Protein AF-A0A257QZP6-F1 (afdb_monomer_lite)

Structure (mmCIF, N/CA/C/O backbone):
data_AF-A0A257QZP6-F1
#
_entry.id   AF-A0A257QZP6-F1
#
loop_
_atom_site.group_PDB
_atom_site.id
_atom_site.type_symbol
_atom_site.label_atom_id
_atom_site.label_alt_id
_atom_site.label_comp_id
_atom_site.label_asym_id
_atom_site.label_entity_id
_atom_site.label_seq_id
_atom_site.pdbx_PDB_ins_code
_atom_site.Cartn_x
_atom_site.Cartn_y
_atom_site.Cartn_z
_atom_site.occupancy
_atom_site.B_iso_or_equiv
_atom_site.auth_seq_id
_atom_site.auth_comp_id
_atom_site.auth_asym_id
_atom_site.auth_atom_id
_atom_site.pdbx_PDB_model_num
ATOM 1 N N . MET A 1 1 ? 13.281 23.775 20.988 1.00 33.53 1 MET A N 1
ATOM 2 C CA . MET A 1 1 ? 11.827 23.524 21.068 1.00 33.53 1 MET A CA 1
ATOM 3 C C . MET A 1 1 ? 11.538 22.290 20.230 1.00 33.53 1 MET A C 1
ATOM 5 O O . MET A 1 1 ? 11.645 22.371 19.014 1.00 33.53 1 MET A O 1
ATOM 9 N N . LEU A 1 2 ? 11.296 21.137 20.858 1.00 36.69 2 LEU A N 1
ATOM 10 C CA . LEU A 1 2 ? 10.888 19.935 20.125 1.00 36.69 2 LEU A CA 1
ATOM 11 C C . LEU A 1 2 ? 9.472 20.167 19.584 1.00 36.69 2 LEU A C 1
ATOM 13 O O . LEU A 1 2 ? 8.585 20.544 20.349 1.00 36.69 2 LEU A O 1
ATOM 17 N N . LYS A 1 3 ? 9.251 19.950 18.282 1.00 41.81 3 LYS A N 1
ATOM 18 C CA . LYS A 1 3 ? 7.888 19.733 17.788 1.00 41.81 3 LYS A CA 1
ATOM 19 C C . LYS A 1 3 ? 7.400 18.433 18.421 1.00 41.81 3 LYS A C 1
ATOM 21 O O . LYS A 1 3 ? 8.012 17.395 18.183 1.00 41.81 3 LYS A O 1
ATOM 26 N N . HIS A 1 4 ? 6.295 18.474 19.164 1.00 55.06 4 HIS A N 1
ATOM 27 C CA . HIS A 1 4 ? 5.488 17.268 19.317 1.00 55.06 4 HIS A CA 1
ATOM 28 C C . HIS A 1 4 ? 5.101 16.811 17.909 1.00 55.06 4 HIS A C 1
ATOM 30 O O . HIS A 1 4 ? 4.552 17.598 17.131 1.00 55.06 4 HIS A O 1
ATOM 36 N N . ILE A 1 5 ? 5.445 15.572 17.561 1.00 56.94 5 ILE A N 1
ATOM 37 C CA . ILE A 1 5 ? 5.036 14.972 16.293 1.00 56.94 5 ILE A CA 1
ATOM 38 C C . ILE A 1 5 ? 3.579 14.551 16.478 1.00 56.94 5 ILE A C 1
ATOM 40 O O . ILE A 1 5 ? 3.281 13.452 16.931 1.00 56.94 5 ILE A O 1
ATOM 44 N N . ILE A 1 6 ? 2.689 15.502 16.197 1.00 79.19 6 ILE A N 1
ATOM 45 C CA . ILE A 1 6 ? 1.246 15.294 16.076 1.00 79.19 6 ILE A CA 1
ATOM 46 C C . ILE A 1 6 ? 1.030 14.178 15.049 1.00 79.19 6 ILE A C 1
ATOM 48 O O . ILE A 1 6 ? 1.645 14.204 13.979 1.00 79.19 6 ILE A O 1
ATOM 52 N N . MET A 1 7 ? 0.187 13.197 15.379 1.00 89.44 7 MET A N 1
ATOM 53 C CA . MET A 1 7 ? -0.109 12.083 14.479 1.00 89.44 7 MET A CA 1
ATOM 54 C C . MET A 1 7 ? -0.663 12.617 13.154 1.00 89.44 7 MET A C 1
ATOM 56 O O . MET A 1 7 ? -1.517 13.497 13.158 1.00 89.44 7 MET A O 1
ATOM 60 N N . ILE A 1 8 ? -0.212 12.082 12.020 1.00 91.56 8 ILE A N 1
ATOM 61 C CA . ILE A 1 8 ? -0.877 12.322 10.736 1.00 91.56 8 ILE A CA 1
ATOM 62 C C . ILE A 1 8 ? -1.784 11.123 10.473 1.00 91.56 8 ILE A C 1
ATOM 64 O O . ILE A 1 8 ? -1.297 9.995 10.443 1.00 91.56 8 ILE A O 1
ATOM 68 N N . SER A 1 9 ? -3.082 11.387 10.331 1.00 92.50 9 SER A N 1
ATOM 69 C CA . SER A 1 9 ? -4.089 10.399 9.949 1.00 92.50 9 SER A CA 1
ATOM 70 C C . SER A 1 9 ? -4.297 10.440 8.437 1.00 92.50 9 SER A C 1
ATOM 72 O O . SER A 1 9 ? -4.591 11.497 7.872 1.00 92.50 9 SER A O 1
ATOM 74 N N . TYR A 1 10 ? -4.095 9.295 7.795 1.00 89.75 10 TYR A N 1
ATOM 75 C CA . TYR A 1 10 ? -4.208 9.074 6.355 1.00 89.75 10 TYR A CA 1
ATOM 76 C C . TYR A 1 10 ? -5.507 8.353 5.988 1.00 89.75 10 TYR A C 1
ATOM 78 O O . TYR A 1 10 ? -5.926 8.433 4.836 1.00 89.75 10 TYR A O 1
ATOM 86 N N . ALA A 1 11 ? -6.120 7.665 6.952 1.00 87.81 11 ALA A N 1
ATOM 87 C CA . ALA A 1 11 ? -7.299 6.829 6.774 1.00 87.81 11 ALA A CA 1
ATOM 88 C C . ALA A 1 11 ? -8.611 7.657 6.701 1.00 87.81 11 ALA A C 1
ATOM 90 O O . ALA A 1 11 ? -8.717 8.701 7.359 1.00 87.81 11 ALA A O 1
ATOM 91 N N . PRO A 1 12 ? -9.611 7.249 5.893 1.00 81.88 12 PRO A N 1
ATOM 92 C CA . PRO A 1 12 ? -10.783 8.073 5.574 1.00 81.88 12 PRO A CA 1
ATOM 93 C C . PRO A 1 12 ? -11.744 8.313 6.753 1.00 81.88 12 PRO A C 1
ATOM 95 O O . PRO A 1 12 ? -12.300 9.410 6.853 1.00 81.88 12 PRO A O 1
ATOM 98 N N . ASN A 1 13 ? -11.901 7.334 7.646 1.00 87.06 13 ASN A N 1
ATOM 99 C CA . ASN A 1 13 ? -12.719 7.370 8.864 1.00 87.06 13 ASN A CA 1
ATOM 100 C C . ASN A 1 13 ? -11.870 7.536 10.148 1.00 87.06 13 ASN A C 1
ATOM 102 O O . ASN A 1 13 ? -12.396 7.437 11.260 1.00 87.06 13 ASN A O 1
ATOM 106 N N . PHE A 1 14 ? -10.568 7.825 10.007 1.00 91.38 14 PHE A N 1
ATOM 107 C CA . PHE A 1 14 ? -9.570 7.896 11.087 1.00 91.38 14 PHE A CA 1
ATOM 108 C C . PHE A 1 14 ? -9.307 6.548 11.781 1.00 91.38 14 PHE A C 1
ATOM 110 O O . PHE A 1 14 ? -8.984 6.481 12.969 1.00 91.38 14 PHE A O 1
ATOM 117 N N . GLU A 1 15 ? -9.415 5.461 11.024 1.00 89.69 15 GLU A N 1
ATOM 118 C CA . GLU A 1 15 ? -9.161 4.087 11.453 1.00 89.69 15 GLU A CA 1
ATOM 119 C C . GLU A 1 15 ? -7.743 3.911 12.023 1.00 89.69 15 GLU A C 1
ATOM 121 O O . GLU A 1 15 ? -7.542 3.203 13.010 1.00 89.69 15 GLU A O 1
ATOM 126 N N . ASP A 1 16 ? -6.759 4.621 11.465 1.00 90.94 16 ASP A N 1
ATOM 127 C CA . ASP A 1 16 ? -5.388 4.651 11.978 1.00 90.94 16 ASP A CA 1
ATOM 128 C C . ASP A 1 16 ? -5.278 5.300 13.371 1.00 90.94 16 ASP A C 1
ATOM 130 O O . ASP A 1 16 ? -4.468 4.858 14.188 1.00 90.94 16 ASP A O 1
ATOM 134 N N . VAL A 1 17 ? -6.129 6.280 13.695 1.00 92.31 17 VAL A N 1
ATOM 135 C CA . VAL A 1 17 ? -6.246 6.873 15.041 1.00 92.31 17 VAL A CA 1
ATOM 136 C C . VAL A 1 17 ? -6.919 5.900 16.020 1.00 92.31 17 VAL A C 1
ATOM 138 O O . VAL A 1 17 ? -6.561 5.857 17.196 1.00 92.31 17 VAL A O 1
ATOM 141 N N . LEU A 1 18 ? -7.858 5.066 15.557 1.00 89.88 18 LEU A N 1
ATOM 142 C CA . LEU A 1 18 ? -8.424 3.988 16.380 1.00 89.88 18 LEU A CA 1
ATOM 143 C C . LEU A 1 18 ? -7.376 2.905 16.684 1.00 89.88 18 LEU A C 1
ATOM 145 O O . LEU A 1 18 ? -7.278 2.446 17.823 1.00 89.88 18 LEU A O 1
ATOM 149 N N . ILE A 1 19 ? -6.536 2.562 15.703 1.00 88.19 19 ILE A N 1
ATOM 150 C CA . ILE A 1 19 ? -5.400 1.648 15.878 1.00 88.19 19 ILE A CA 1
ATOM 151 C C . ILE A 1 19 ? -4.362 2.247 16.839 1.00 88.19 19 ILE A C 1
ATOM 153 O O . ILE A 1 19 ? -3.924 1.551 17.753 1.00 88.19 19 ILE A O 1
ATOM 157 N N . SER A 1 20 ? -3.989 3.524 16.708 1.00 89.62 20 SER A N 1
ATOM 158 C CA . SER A 1 20 ? -2.936 4.119 17.550 1.00 89.62 20 SER A CA 1
ATOM 159 C C . SER A 1 20 ? -3.274 4.143 19.047 1.00 89.62 20 SER A C 1
ATOM 161 O O . SER A 1 20 ? -2.376 4.021 19.879 1.00 89.62 20 SER A O 1
ATOM 163 N N . ARG A 1 21 ? -4.563 4.182 19.411 1.00 88.69 21 ARG A N 1
ATOM 164 C CA . ARG A 1 21 ? -5.033 4.017 20.802 1.00 88.69 21 ARG A CA 1
ATOM 165 C C . ARG A 1 21 ? -4.793 2.622 21.381 1.00 88.69 21 ARG A C 1
ATOM 167 O O . ARG A 1 21 ? -4.556 2.493 22.578 1.00 88.69 21 ARG A O 1
ATOM 174 N N . CYS A 1 22 ? -4.899 1.582 20.558 1.00 86.19 22 CYS A N 1
ATOM 175 C CA . CYS A 1 22 ? -4.820 0.186 20.996 1.00 86.19 22 CYS A CA 1
ATOM 176 C C . CYS A 1 22 ? -3.387 -0.277 21.316 1.00 86.19 22 CYS A C 1
ATOM 178 O O . CYS A 1 22 ? -3.202 -1.346 21.899 1.00 86.19 22 CYS A O 1
ATOM 180 N N . PHE A 1 23 ? -2.366 0.475 20.889 1.00 84.44 23 PHE A N 1
ATOM 181 C CA . PHE A 1 23 ? -1.036 -0.079 20.654 1.00 84.44 23 PHE A CA 1
ATOM 182 C C . PHE A 1 23 ? 0.095 0.937 20.906 1.00 84.44 23 PHE A C 1
ATOM 184 O O . PHE A 1 23 ? 0.270 1.876 20.139 1.00 84.44 23 PHE A O 1
ATOM 191 N N . ALA A 1 24 ? 0.905 0.717 21.949 1.00 80.75 24 ALA A N 1
ATOM 192 C CA . ALA A 1 24 ? 1.983 1.638 22.348 1.00 80.75 24 ALA A CA 1
ATOM 193 C C . ALA A 1 24 ? 3.272 1.518 21.498 1.00 80.75 24 ALA A C 1
ATOM 195 O O . ALA A 1 24 ? 3.940 2.504 21.203 1.00 80.75 24 ALA A O 1
ATOM 196 N N . ASP A 1 25 ? 3.609 0.284 21.142 1.00 80.12 25 ASP A N 1
ATOM 197 C CA . ASP A 1 25 ? 4.854 -0.208 20.529 1.00 80.12 25 ASP A CA 1
ATOM 198 C C . ASP A 1 25 ? 4.675 -0.460 19.002 1.00 80.12 25 ASP A C 1
ATOM 200 O O . ASP A 1 25 ? 3.591 -0.192 18.469 1.00 80.12 25 ASP A O 1
ATOM 204 N N . PRO A 1 26 ? 5.634 -1.073 18.279 1.00 81.25 26 PRO A N 1
ATOM 205 C CA . PRO A 1 26 ? 5.399 -1.678 16.957 1.00 81.25 26 PRO A CA 1
ATOM 206 C C . PRO A 1 26 ? 4.647 -3.028 17.007 1.00 81.25 26 PRO A C 1
ATOM 208 O O . PRO A 1 26 ? 4.615 -3.699 18.037 1.00 81.25 26 PRO A O 1
ATOM 211 N N . GLY A 1 27 ? 4.044 -3.450 15.889 1.00 79.19 27 GLY A N 1
ATOM 212 C CA . GLY A 1 27 ? 3.269 -4.701 15.779 1.00 79.19 27 GLY A CA 1
ATOM 213 C C . GLY A 1 27 ? 3.235 -5.281 14.358 1.00 79.19 27 GLY A C 1
ATOM 214 O O . GLY A 1 27 ? 4.090 -4.947 13.537 1.00 79.19 27 GLY A O 1
ATOM 215 N N . TYR A 1 28 ? 2.244 -6.133 14.062 1.00 77.62 28 TYR A N 1
ATOM 216 C CA . TYR A 1 28 ? 2.037 -6.713 12.726 1.00 77.62 28 TYR A CA 1
ATOM 217 C C . TYR A 1 28 ? 0.608 -6.473 12.209 1.00 77.62 28 TYR A C 1
ATOM 219 O O . TYR A 1 28 ? -0.318 -6.322 13.004 1.00 77.62 28 TYR A O 1
ATOM 227 N N . TYR A 1 29 ? 0.397 -6.451 10.894 1.00 79.94 29 TYR A N 1
ATOM 228 C CA . TYR A 1 29 ? -0.946 -6.375 10.297 1.00 79.94 29 TYR A CA 1
ATOM 229 C C . TYR A 1 29 ? -1.086 -7.245 9.041 1.00 79.94 29 TYR A C 1
ATOM 231 O O . TYR A 1 29 ? -0.099 -7.630 8.418 1.00 79.94 29 TYR A O 1
ATOM 239 N N . ALA A 1 30 ? -2.323 -7.540 8.644 1.00 76.62 30 ALA A N 1
ATOM 240 C CA . ALA A 1 30 ? -2.629 -7.986 7.289 1.00 76.62 30 ALA A CA 1
ATOM 241 C C . ALA A 1 30 ? -3.792 -7.158 6.731 1.00 76.62 30 ALA A 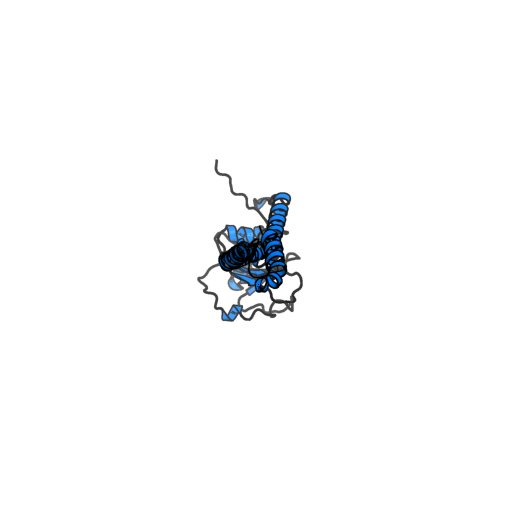C 1
ATOM 243 O O . ALA A 1 30 ? -4.893 -7.215 7.274 1.00 76.62 30 ALA A O 1
ATOM 244 N N . GLU A 1 31 ? -3.532 -6.376 5.683 1.00 78.50 31 GLU A N 1
ATOM 245 C CA . GLU A 1 31 ? -4.520 -5.535 4.997 1.00 78.50 31 GLU A CA 1
ATOM 246 C C . GLU A 1 31 ? -4.908 -6.202 3.672 1.00 78.50 31 GLU A C 1
ATOM 248 O O . GLU A 1 31 ? -4.046 -6.595 2.886 1.00 78.50 31 GLU A O 1
ATOM 253 N N . ILE A 1 32 ? -6.205 -6.365 3.428 1.00 75.50 32 ILE A N 1
ATOM 254 C CA . ILE A 1 32 ? -6.767 -6.983 2.224 1.00 75.50 32 ILE A CA 1
ATOM 255 C C . ILE A 1 32 ? -7.687 -5.959 1.567 1.00 75.50 32 ILE A C 1
ATOM 257 O O . ILE A 1 32 ? -8.536 -5.384 2.240 1.00 75.50 32 ILE A O 1
ATOM 261 N N . GLY A 1 33 ? -7.527 -5.735 0.262 1.00 70.50 33 GLY A N 1
ATOM 262 C CA . GLY A 1 33 ? -8.331 -4.779 -0.510 1.00 70.50 33 GLY A CA 1
ATOM 263 C C . GLY A 1 33 ? -7.729 -3.373 -0.572 1.00 70.50 33 GLY A C 1
ATOM 264 O O . GLY A 1 33 ? -8.375 -2.450 -1.063 1.00 70.50 33 GLY A O 1
ATOM 265 N N . ALA A 1 34 ? -6.493 -3.197 -0.099 1.00 71.38 34 ALA A N 1
ATOM 266 C CA . ALA A 1 34 ? -5.849 -1.893 -0.017 1.00 71.38 34 ALA A CA 1
ATOM 267 C C . ALA A 1 34 ? -5.528 -1.319 -1.408 1.00 71.38 34 ALA A C 1
ATOM 269 O O . ALA A 1 34 ? -4.810 -1.929 -2.204 1.00 71.38 34 ALA A O 1
ATOM 270 N N . VAL A 1 35 ? -6.048 -0.124 -1.702 1.00 69.81 35 VAL A N 1
ATOM 271 C CA . VAL A 1 35 ? -5.952 0.483 -3.042 1.00 69.81 35 VAL A CA 1
ATOM 272 C C . VAL A 1 35 ? -4.664 1.293 -3.225 1.00 69.81 35 VAL A C 1
ATOM 274 O O . VAL A 1 35 ? -4.074 1.258 -4.301 1.00 69.81 35 VAL A O 1
ATOM 277 N N . ASN A 1 36 ? -4.186 1.996 -2.192 1.00 81.69 36 ASN A N 1
ATOM 278 C CA . ASN A 1 36 ? -3.010 2.867 -2.284 1.00 81.69 36 ASN A CA 1
ATOM 279 C C . ASN A 1 36 ? -2.132 2.785 -1.015 1.00 81.69 36 ASN A C 1
ATOM 281 O O . ASN A 1 36 ? -2.673 2.780 0.088 1.00 81.69 36 ASN A O 1
ATOM 285 N N . PRO A 1 37 ? -0.789 2.775 -1.131 1.00 87.50 37 PRO A N 1
ATOM 286 C CA . PRO A 1 37 ? 0.118 2.668 0.017 1.00 87.50 37 PRO A CA 1
ATOM 287 C C . PRO A 1 37 ? 0.280 3.954 0.851 1.00 87.50 37 PRO A C 1
ATOM 289 O O . PRO A 1 37 ? 1.073 3.948 1.801 1.00 87.50 37 PRO A O 1
ATOM 292 N N . ILE A 1 38 ? -0.395 5.061 0.518 1.00 86.00 38 ILE A N 1
ATOM 293 C CA . ILE A 1 38 ? -0.306 6.349 1.234 1.00 86.00 38 ILE A CA 1
ATOM 294 C C . ILE A 1 38 ? -1.677 7.018 1.407 1.00 86.00 38 ILE A C 1
ATOM 296 O O . ILE A 1 38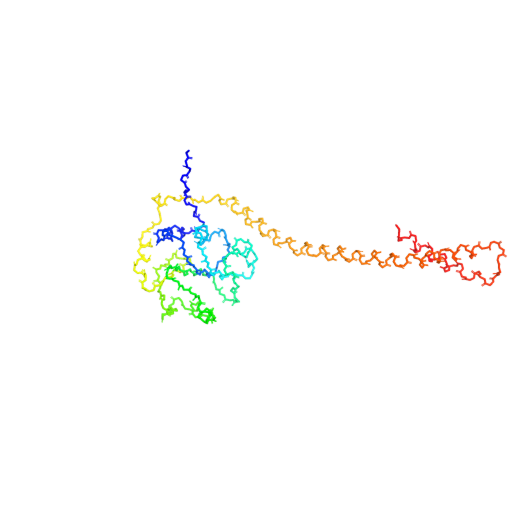 ? -2.017 7.417 2.516 1.00 86.00 38 ILE A O 1
ATOM 300 N N . THR A 1 39 ? -2.450 7.195 0.333 1.00 82.81 39 THR A N 1
ATOM 301 C CA . THR A 1 39 ? -3.756 7.877 0.384 1.00 82.81 39 THR A CA 1
ATOM 302 C C . THR A 1 39 ? -4.833 6.932 0.901 1.00 82.81 39 THR A C 1
ATOM 304 O O . THR A 1 39 ? -4.917 5.809 0.411 1.00 82.81 39 THR A O 1
ATOM 307 N N . ASP A 1 40 ? -5.670 7.386 1.837 1.00 82.69 40 ASP A N 1
ATOM 308 C CA . ASP A 1 40 ? -6.806 6.613 2.366 1.00 82.69 40 ASP A CA 1
ATOM 309 C C . ASP A 1 40 ? -6.384 5.229 2.926 1.00 82.69 40 ASP A C 1
ATOM 311 O O . ASP A 1 40 ? -7.133 4.258 2.879 1.00 82.69 40 ASP A O 1
ATOM 315 N N . SER A 1 41 ? -5.148 5.138 3.440 1.00 86.44 41 SER A N 1
ATOM 316 C CA . SER A 1 41 ? -4.486 3.897 3.868 1.00 86.44 41 SER A CA 1
ATOM 317 C C . SER A 1 41 ? -4.514 3.748 5.389 1.00 86.44 41 SER A C 1
ATOM 319 O O . SER A 1 41 ? -3.922 4.557 6.109 1.00 86.44 41 SER A O 1
ATOM 321 N N . VAL A 1 42 ? -5.149 2.679 5.879 1.00 88.12 42 VAL A N 1
ATOM 322 C CA . VAL A 1 42 ? -5.364 2.441 7.316 1.00 88.12 42 VAL A CA 1
ATOM 323 C C . VAL A 1 42 ? -4.065 2.080 8.048 1.00 88.12 42 VAL 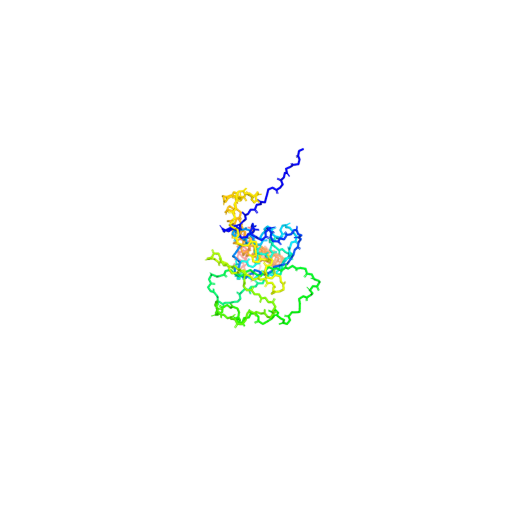A C 1
ATOM 325 O O . VAL A 1 42 ? -3.888 2.403 9.222 1.00 88.12 42 VAL A O 1
ATOM 328 N N . ASN A 1 43 ? -3.109 1.448 7.365 1.00 88.81 43 ASN A N 1
ATOM 329 C CA . ASN A 1 43 ? -1.843 1.028 7.973 1.00 88.81 43 ASN A CA 1
ATOM 330 C C . ASN A 1 43 ? -0.662 2.007 7.781 1.00 88.81 43 ASN A C 1
ATOM 332 O O . ASN A 1 43 ? 0.422 1.736 8.306 1.00 88.81 43 ASN A O 1
ATOM 336 N N . HIS A 1 44 ? -0.813 3.137 7.070 1.00 91.19 44 HIS A N 1
ATOM 337 C CA . HIS A 1 44 ? 0.335 4.006 6.743 1.00 91.19 44 HIS A CA 1
ATOM 338 C C . HIS A 1 44 ? 1.020 4.586 7.990 1.00 91.19 44 HIS A C 1
ATOM 340 O O . HIS A 1 44 ? 2.249 4.555 8.099 1.00 91.19 44 HIS A O 1
ATOM 346 N N . TRP A 1 45 ? 0.239 5.045 8.975 1.00 90.75 45 TRP A N 1
ATOM 347 C CA . TRP A 1 45 ? 0.778 5.472 10.270 1.00 90.75 45 TRP A CA 1
ATOM 348 C C . TRP A 1 45 ? 1.531 4.335 10.982 1.00 90.75 45 TRP A C 1
ATOM 350 O O . TRP A 1 45 ? 2.645 4.545 11.467 1.00 90.75 45 TRP A O 1
ATOM 360 N N . ALA A 1 46 ? 0.955 3.128 11.006 1.00 90.12 46 ALA A N 1
ATOM 361 C CA . ALA A 1 46 ? 1.518 1.968 11.696 1.00 90.12 46 ALA A CA 1
ATOM 362 C C . ALA A 1 46 ? 2.867 1.545 11.086 1.00 90.12 46 ALA A C 1
ATOM 364 O O . ALA A 1 46 ? 3.842 1.343 11.811 1.00 90.12 46 ALA A O 1
ATOM 365 N N . TYR A 1 47 ? 2.968 1.505 9.754 1.00 91.94 47 TYR A N 1
ATOM 366 C CA . TYR A 1 47 ? 4.225 1.262 9.037 1.00 91.94 47 TYR A CA 1
ATOM 367 C C . TYR A 1 47 ? 5.316 2.288 9.392 1.00 91.94 47 TYR A C 1
ATOM 369 O O . TYR A 1 47 ? 6.490 1.932 9.557 1.00 91.94 47 TYR A O 1
ATOM 377 N N . GLY A 1 48 ? 4.917 3.555 9.572 1.00 91.56 48 GLY A N 1
ATOM 378 C CA . GLY A 1 48 ? 5.769 4.626 10.092 1.00 91.56 48 GLY A CA 1
ATOM 379 C C . GLY A 1 48 ? 6.243 4.388 11.531 1.00 91.56 48 GLY A C 1
ATOM 380 O O . GLY A 1 48 ? 7.395 4.679 11.841 1.00 91.56 48 GLY A O 1
ATOM 381 N N . GLN A 1 49 ? 5.416 3.765 12.380 1.00 89.56 49 GLN A N 1
ATOM 382 C CA . GLN A 1 49 ? 5.795 3.270 13.716 1.00 89.56 49 GLN A CA 1
ATOM 383 C C . GLN A 1 49 ? 6.490 1.892 13.681 1.00 89.56 49 GLN A C 1
ATOM 385 O O . GLN A 1 49 ? 6.372 1.100 14.615 1.00 89.56 49 GLN A O 1
ATOM 390 N N . CYS A 1 50 ? 7.203 1.576 12.597 1.00 91.25 50 CYS A N 1
ATOM 391 C CA . CYS A 1 50 ? 7.944 0.325 12.399 1.00 91.25 50 CYS A CA 1
ATOM 392 C C . CYS A 1 50 ? 7.120 -0.980 12.443 1.00 91.25 50 CYS A C 1
ATOM 394 O O . CYS A 1 50 ? 7.720 -2.054 12.500 1.00 91.25 50 CYS A O 1
ATOM 396 N N . TRP A 1 51 ? 5.785 -0.932 12.359 1.00 89.38 51 TRP A N 1
ATOM 397 C CA . TRP A 1 51 ? 4.993 -2.140 12.101 1.00 89.38 51 TRP A CA 1
ATOM 398 C C . TRP A 1 51 ? 5.279 -2.671 10.697 1.00 89.38 51 TRP A C 1
ATOM 400 O O . TRP A 1 51 ? 5.576 -1.892 9.792 1.00 89.38 51 TRP A O 1
ATOM 410 N N . ARG A 1 52 ? 5.131 -3.978 10.489 1.00 85.19 52 ARG A N 1
ATOM 411 C CA . ARG A 1 52 ? 5.192 -4.601 9.157 1.00 85.19 52 ARG A CA 1
ATOM 412 C C . ARG A 1 52 ? 3.972 -5.479 8.932 1.00 85.19 52 ARG A C 1
ATOM 414 O O . ARG A 1 52 ? 3.302 -5.841 9.896 1.00 85.19 52 ARG A O 1
ATOM 421 N N . GLY A 1 53 ? 3.678 -5.837 7.691 1.00 79.00 53 GLY A N 1
ATOM 422 C CA . GLY A 1 53 ? 2.512 -6.670 7.419 1.00 79.00 53 GLY A CA 1
ATOM 423 C C . GLY A 1 53 ? 2.507 -7.401 6.090 1.00 79.00 53 GLY A C 1
ATOM 424 O O . GLY A 1 53 ? 3.457 -7.317 5.312 1.00 79.00 53 GLY A O 1
ATOM 425 N N . VAL A 1 54 ? 1.403 -8.106 5.846 1.00 78.75 54 VAL A N 1
ATOM 426 C CA . VAL A 1 54 ? 1.003 -8.556 4.506 1.00 78.75 54 VAL A CA 1
ATOM 427 C C . VAL A 1 54 ? 0.028 -7.533 3.937 1.00 78.75 54 VAL A C 1
ATOM 429 O O . VAL A 1 54 ? -0.966 -7.218 4.586 1.00 78.75 54 VAL A O 1
ATOM 432 N N . ASN A 1 55 ? 0.261 -7.067 2.714 1.00 81.31 55 ASN A N 1
ATOM 433 C CA . ASN A 1 55 ? -0.704 -6.247 1.983 1.00 81.31 55 ASN A CA 1
ATOM 434 C C . ASN A 1 55 ? -1.176 -7.044 0.769 1.00 81.31 55 ASN A C 1
ATOM 436 O O . ASN A 1 55 ? -0.378 -7.346 -0.120 1.00 81.31 55 ASN A O 1
ATOM 440 N N . MET A 1 56 ? -2.457 -7.406 0.729 1.00 76.56 56 MET A N 1
ATOM 441 C CA . MET A 1 56 ? -3.092 -8.005 -0.441 1.00 76.56 56 MET A CA 1
ATOM 442 C C . MET A 1 56 ? -3.819 -6.906 -1.222 1.00 76.56 56 MET A C 1
ATOM 444 O O . MET A 1 56 ? -4.790 -6.321 -0.738 1.00 76.56 56 MET A O 1
ATOM 448 N N . VAL A 1 57 ? -3.328 -6.621 -2.429 1.00 76.69 57 VAL A N 1
ATOM 449 C CA . VAL A 1 57 ? -3.674 -5.423 -3.214 1.00 76.69 57 VAL A CA 1
ATOM 450 C C . VAL A 1 57 ? -4.068 -5.789 -4.652 1.00 76.69 57 VAL A C 1
ATOM 452 O O . VAL A 1 57 ? -3.708 -6.874 -5.116 1.00 76.69 57 VAL A O 1
ATOM 455 N N . PRO A 1 58 ? -4.791 -4.931 -5.396 1.00 73.88 58 PRO A N 1
ATOM 456 C CA . PRO A 1 58 ? -5.037 -5.147 -6.824 1.00 73.88 58 PRO A CA 1
ATOM 457 C C . PRO A 1 58 ? -3.728 -5.253 -7.622 1.00 73.88 58 PRO A C 1
ATOM 459 O O . PRO A 1 58 ? -2.755 -4.566 -7.307 1.00 73.88 58 PRO A O 1
ATOM 462 N N . GLU A 1 59 ? -3.706 -6.051 -8.697 1.00 77.94 59 GLU A N 1
ATOM 463 C CA . GLU A 1 59 ? -2.524 -6.176 -9.573 1.00 77.94 59 GLU A CA 1
ATOM 464 C C . GLU A 1 59 ? -2.038 -4.807 -10.077 1.00 77.94 59 GLU A C 1
ATOM 466 O O . GLU A 1 59 ? -0.846 -4.520 -10.035 1.00 77.94 59 GLU A O 1
ATOM 471 N N . THR A 1 60 ? -2.966 -3.913 -10.425 1.00 77.50 60 THR A N 1
ATOM 472 C CA . THR A 1 60 ? -2.684 -2.545 -10.892 1.00 77.50 60 THR A CA 1
ATOM 473 C C . THR A 1 60 ? -2.025 -1.627 -9.857 1.00 77.50 60 THR A C 1
ATOM 475 O O . THR A 1 60 ? -1.698 -0.501 -10.202 1.00 77.50 60 THR A O 1
ATOM 478 N N . ALA A 1 61 ? -1.867 -2.055 -8.600 1.00 77.44 61 ALA A N 1
ATOM 479 C CA . ALA A 1 61 ? -1.236 -1.275 -7.532 1.00 77.44 61 ALA A CA 1
ATOM 480 C C . ALA A 1 61 ? 0.060 -1.919 -6.993 1.00 77.44 61 ALA A C 1
ATOM 482 O O . ALA A 1 61 ? 0.743 -1.331 -6.149 1.00 77.44 61 ALA A O 1
ATOM 483 N N . ILE A 1 62 ? 0.414 -3.133 -7.441 1.00 83.25 62 ILE A N 1
ATOM 484 C CA . ILE A 1 62 ? 1.473 -3.941 -6.814 1.00 83.25 62 ILE A CA 1
ATOM 485 C C . ILE A 1 62 ? 2.865 -3.293 -6.891 1.00 83.25 62 ILE A C 1
ATOM 487 O O . ILE A 1 62 ? 3.686 -3.492 -5.992 1.00 83.25 62 ILE A O 1
ATOM 491 N N . GLU A 1 63 ? 3.136 -2.507 -7.936 1.00 86.25 63 GLU A N 1
ATOM 492 C CA . GLU A 1 63 ? 4.423 -1.832 -8.133 1.00 86.25 63 GLU A CA 1
ATOM 493 C C . GLU A 1 63 ? 4.583 -0.647 -7.172 1.00 86.25 63 GLU A C 1
ATOM 495 O O . GLU A 1 63 ? 5.552 -0.624 -6.407 1.00 86.25 63 GLU A O 1
ATOM 500 N N . ALA A 1 64 ? 3.598 0.259 -7.099 1.00 83.50 64 ALA A N 1
ATOM 501 C CA . ALA A 1 64 ? 3.546 1.316 -6.087 1.00 83.50 64 ALA A CA 1
ATOM 502 C C . ALA A 1 64 ? 3.679 0.774 -4.651 1.00 83.50 64 ALA A C 1
ATOM 504 O O . ALA A 1 64 ? 4.469 1.304 -3.864 1.00 83.50 64 ALA A O 1
ATOM 505 N N . TRP A 1 65 ? 2.961 -0.302 -4.302 1.00 87.44 65 TRP A N 1
ATOM 506 C CA . TRP A 1 65 ? 3.065 -0.920 -2.974 1.00 87.44 65 TRP A CA 1
ATOM 507 C C . TRP A 1 65 ? 4.471 -1.460 -2.687 1.00 87.44 65 TRP A C 1
ATOM 509 O O . TRP A 1 65 ? 5.021 -1.171 -1.627 1.00 87.44 65 TRP A O 1
ATOM 519 N N . ARG A 1 66 ? 5.110 -2.156 -3.635 1.00 90.38 66 ARG A N 1
ATOM 520 C CA . ARG A 1 66 ? 6.495 -2.642 -3.471 1.00 90.38 66 ARG A CA 1
ATOM 521 C C . ARG A 1 66 ? 7.526 -1.515 -3.394 1.00 90.38 66 ARG A C 1
ATOM 523 O O . ARG A 1 66 ? 8.491 -1.639 -2.645 1.00 90.38 66 ARG A O 1
ATOM 530 N N . ALA A 1 67 ? 7.326 -0.422 -4.127 1.00 87.19 67 ALA A N 1
ATOM 531 C CA . ALA A 1 67 ? 8.221 0.734 -4.111 1.00 87.19 67 ALA A CA 1
ATOM 532 C C . ALA A 1 67 ? 8.121 1.553 -2.809 1.00 87.19 67 ALA A C 1
ATOM 534 O O . ALA A 1 67 ? 9.131 2.047 -2.310 1.00 87.19 67 ALA A O 1
ATOM 535 N N . ILE A 1 68 ? 6.912 1.696 -2.253 1.00 89.56 68 ILE A N 1
ATOM 536 C CA . ILE A 1 68 ? 6.627 2.565 -1.095 1.00 89.56 68 ILE A CA 1
ATOM 537 C C . ILE A 1 68 ? 6.664 1.790 0.233 1.00 89.56 68 ILE A C 1
ATOM 539 O O . ILE A 1 68 ? 7.069 2.342 1.259 1.00 89.56 68 ILE A O 1
ATOM 543 N N . ARG A 1 69 ? 6.297 0.502 0.225 1.00 90.62 69 ARG A N 1
ATOM 544 C CA . ARG A 1 69 ? 6.314 -0.405 1.385 1.00 90.62 69 ARG A CA 1
ATOM 545 C C . ARG A 1 69 ? 7.289 -1.588 1.201 1.00 90.62 69 ARG A C 1
ATOM 547 O O . ARG A 1 69 ? 6.883 -2.730 1.410 1.00 90.62 69 ARG A O 1
ATOM 554 N N . PRO A 1 70 ? 8.575 -1.382 0.843 1.00 93.44 70 PRO A N 1
ATOM 555 C CA . PRO A 1 70 ? 9.513 -2.475 0.538 1.00 93.44 70 PRO A CA 1
ATOM 556 C C . PRO A 1 70 ? 9.849 -3.393 1.729 1.00 93.44 70 PRO A C 1
ATOM 558 O O . PRO A 1 70 ? 10.526 -4.400 1.541 1.00 93.44 70 PRO A O 1
ATOM 561 N N . ALA A 1 71 ? 9.417 -3.047 2.947 1.00 90.19 71 ALA A N 1
ATOM 562 C CA . ALA A 1 71 ? 9.562 -3.882 4.139 1.00 90.19 71 ALA A CA 1
ATOM 563 C C . ALA A 1 71 ? 8.298 -4.706 4.485 1.00 90.19 71 ALA A C 1
ATOM 565 O O . ALA A 1 71 ? 8.343 -5.484 5.437 1.00 90.19 71 ALA A O 1
ATOM 566 N N . ASP A 1 72 ? 7.201 -4.542 3.736 1.00 87.69 72 ASP A N 1
ATOM 567 C CA . ASP A 1 72 ? 5.982 -5.353 3.846 1.00 87.69 72 ASP A CA 1
ATOM 568 C C . ASP A 1 72 ? 5.949 -6.470 2.783 1.00 87.69 72 ASP A C 1
ATOM 570 O O . ASP A 1 72 ? 6.540 -6.367 1.703 1.00 87.69 72 ASP A O 1
ATOM 574 N N . ASP A 1 73 ? 5.194 -7.532 3.063 1.00 82.19 73 ASP A N 1
ATOM 575 C CA . ASP A 1 73 ? 4.909 -8.623 2.131 1.00 82.19 73 ASP A CA 1
ATOM 576 C C . ASP A 1 73 ? 3.730 -8.237 1.218 1.00 82.19 73 ASP A C 1
ATOM 578 O O . ASP A 1 73 ? 2.557 -8.457 1.525 1.00 82.19 73 ASP A O 1
ATOM 582 N N . ASN A 1 74 ? 4.053 -7.581 0.101 1.00 86.00 74 ASN A N 1
ATOM 583 C CA . ASN A 1 74 ? 3.073 -7.046 -0.846 1.00 86.00 74 ASN A CA 1
ATOM 584 C C . ASN A 1 74 ? 2.713 -8.086 -1.928 1.00 86.00 74 ASN A C 1
ATOM 586 O O . ASN A 1 74 ? 3.550 -8.458 -2.768 1.00 86.00 74 ASN A O 1
ATOM 590 N N . ARG A 1 75 ? 1.447 -8.523 -1.927 1.00 80.19 75 ARG A N 1
ATOM 591 C CA . ARG A 1 75 ? 0.888 -9.625 -2.729 1.00 80.19 75 ARG A CA 1
ATOM 592 C C . ARG A 1 75 ? -0.338 -9.184 -3.532 1.00 80.19 75 ARG A C 1
ATOM 594 O O . ARG A 1 75 ? -1.047 -8.263 -3.147 1.00 80.19 75 ARG A O 1
ATOM 601 N N . ILE A 1 76 ? -0.613 -9.879 -4.633 1.00 78.00 76 ILE A N 1
ATOM 602 C CA . ILE A 1 76 ? -1.759 -9.596 -5.509 1.00 78.00 76 ILE A CA 1
ATOM 603 C C . ILE A 1 76 ? -3.002 -10.352 -5.014 1.00 78.00 76 ILE A C 1
ATOM 605 O O . ILE A 1 76 ? -2.947 -11.568 -4.815 1.00 78.00 76 ILE A O 1
ATOM 609 N N . ILE A 1 77 ? -4.134 -9.656 -4.872 1.00 68.75 77 ILE A N 1
ATOM 610 C CA . ILE A 1 77 ? -5.463 -10.280 -4.819 1.00 68.75 77 ILE A CA 1
ATOM 611 C C . ILE A 1 77 ? -5.792 -10.770 -6.225 1.00 68.75 77 ILE A C 1
ATOM 613 O O . ILE A 1 77 ? -5.999 -9.968 -7.133 1.00 68.75 77 ILE A O 1
ATOM 617 N N . GLY A 1 78 ? -5.835 -12.089 -6.406 1.00 54.22 78 GLY A N 1
ATOM 618 C CA . GLY A 1 78 ? -6.297 -12.678 -7.661 1.00 54.22 78 GLY A CA 1
ATOM 619 C C . GLY A 1 78 ? -7.788 -12.423 -7.895 1.00 54.22 78 GLY A C 1
ATOM 620 O O . GLY A 1 78 ? -8.558 -12.329 -6.940 1.00 54.22 78 GLY A O 1
ATOM 621 N N . ASP A 1 79 ? -8.175 -12.404 -9.170 1.00 39.28 79 ASP A N 1
ATOM 622 C CA . ASP A 1 79 ? -9.467 -11.968 -9.721 1.00 39.28 79 ASP A CA 1
ATOM 623 C C . ASP A 1 79 ? -10.732 -12.174 -8.865 1.00 39.28 79 ASP A C 1
ATOM 625 O O . ASP A 1 79 ? -10.947 -13.230 -8.261 1.00 39.28 79 ASP A O 1
ATOM 629 N N . ALA A 1 80 ? -11.621 -11.179 -8.966 1.00 37.72 80 ALA A N 1
ATOM 630 C CA . ALA A 1 80 ? -12.984 -11.119 -8.431 1.00 37.72 80 ALA A CA 1
ATOM 631 C C . ALA A 1 80 ? -13.125 -11.074 -6.894 1.00 37.72 80 ALA A C 1
ATOM 633 O O . ALA A 1 80 ? -13.482 -12.060 -6.252 1.00 37.72 80 ALA A O 1
ATOM 634 N N . LEU A 1 81 ? -13.004 -9.862 -6.337 1.00 43.47 81 LEU A N 1
ATOM 635 C CA . LEU A 1 81 ? -13.684 -9.448 -5.103 1.00 43.47 81 LEU A CA 1
ATOM 636 C C . LEU A 1 81 ? -14.282 -8.037 -5.270 1.00 43.47 81 LEU A C 1
ATOM 638 O O . LEU A 1 81 ? -13.693 -7.220 -5.981 1.00 43.47 81 LEU A O 1
ATOM 642 N N . PRO A 1 82 ? -15.442 -7.736 -4.652 1.00 33.69 82 PRO A N 1
ATOM 643 C CA . PRO A 1 82 ? -15.971 -6.377 -4.565 1.00 33.69 82 PRO A CA 1
ATOM 644 C C . PRO A 1 82 ? -15.182 -5.533 -3.547 1.00 33.69 82 PRO A C 1
ATOM 646 O O . PRO A 1 82 ? -14.416 -6.062 -2.745 1.00 33.69 82 PRO A O 1
ATOM 649 N N . ASN A 1 83 ? -15.404 -4.216 -3.573 1.00 31.36 83 ASN A N 1
ATOM 650 C CA . ASN A 1 83 ? -14.690 -3.219 -2.769 1.00 31.36 83 ASN A CA 1
ATOM 651 C C . ASN A 1 83 ? -14.952 -3.375 -1.254 1.00 31.36 83 ASN A C 1
ATOM 653 O O . ASN A 1 83 ? -15.831 -2.707 -0.712 1.00 31.36 83 ASN A O 1
ATOM 657 N N . LEU A 1 84 ? -14.184 -4.227 -0.575 1.00 36.22 84 LEU A N 1
ATOM 658 C CA . LEU A 1 84 ? -14.170 -4.341 0.882 1.00 36.22 84 LEU A CA 1
ATOM 659 C C . LEU A 1 84 ? -12.723 -4.331 1.379 1.00 36.22 84 LEU A C 1
ATOM 661 O O . LEU A 1 84 ? -11.898 -5.098 0.879 1.00 36.22 84 LEU A O 1
ATOM 665 N N . ALA A 1 85 ? -12.431 -3.479 2.360 1.00 37.69 85 ALA A N 1
ATOM 666 C CA . ALA A 1 85 ? -11.165 -3.518 3.077 1.00 37.69 85 ALA A CA 1
ATOM 667 C C . ALA A 1 85 ? -11.305 -4.443 4.296 1.00 37.69 85 ALA A C 1
ATOM 669 O O . ALA A 1 85 ? -12.255 -4.328 5.069 1.00 37.69 85 ALA A O 1
ATOM 670 N N . VAL A 1 86 ? -10.364 -5.366 4.487 1.00 44.88 86 VAL A N 1
ATOM 671 C CA . VAL A 1 86 ? -10.302 -6.201 5.696 1.00 44.88 86 VAL A CA 1
ATOM 672 C C . VAL A 1 86 ? -8.929 -6.038 6.321 1.00 44.88 86 VAL A C 1
ATOM 674 O O . VAL A 1 86 ? -7.922 -6.368 5.694 1.00 44.88 86 VAL A O 1
ATOM 677 N N . LEU A 1 87 ? -8.887 -5.535 7.557 1.00 43.78 87 LEU A N 1
ATOM 678 C CA . LEU A 1 87 ? -7.645 -5.354 8.300 1.00 43.78 87 LEU A CA 1
ATOM 679 C C . LEU A 1 87 ? -7.617 -6.261 9.532 1.00 43.78 87 LEU A C 1
ATOM 681 O O . LEU A 1 87 ? -8.347 -6.077 10.509 1.00 43.78 87 LEU A O 1
ATOM 685 N N . HIS A 1 88 ? -6.697 -7.218 9.504 1.00 50.09 88 HIS A N 1
ATOM 686 C CA . HIS A 1 88 ? -6.312 -7.995 10.673 1.00 50.09 88 HIS A CA 1
ATOM 687 C C . HIS A 1 88 ? -5.206 -7.243 11.415 1.00 50.09 88 HIS A C 1
ATOM 689 O O . HIS A 1 88 ? -4.129 -7.025 10.855 1.00 50.09 88 HIS A O 1
ATOM 695 N N . VAL A 1 89 ? -5.442 -6.868 12.674 1.00 43.00 89 VAL A N 1
ATOM 696 C CA . VAL A 1 89 ? -4.449 -6.156 13.495 1.00 43.00 89 VAL A CA 1
ATOM 697 C C . VAL A 1 89 ? -3.884 -7.096 14.561 1.00 43.00 89 VAL A C 1
ATOM 699 O O . VAL A 1 89 ? -4.627 -7.736 15.307 1.00 43.00 89 VAL A O 1
ATOM 702 N N . LEU A 1 90 ? -2.555 -7.214 14.611 1.00 35.62 90 LEU A N 1
ATOM 703 C CA . LEU A 1 90 ? -1.832 -8.265 15.330 1.00 35.62 90 LEU A CA 1
ATOM 704 C C . LEU A 1 90 ? -0.791 -7.685 16.300 1.00 35.62 90 LEU A C 1
ATOM 706 O O . LEU A 1 90 ? -0.010 -6.800 15.939 1.00 35.62 90 LEU A O 1
ATOM 710 N N . ARG A 1 91 ? -0.696 -8.241 17.520 1.00 32.53 91 ARG A N 1
ATOM 711 C CA . ARG A 1 91 ? 0.378 -7.868 18.455 1.00 32.53 91 ARG A CA 1
ATOM 712 C C . ARG A 1 91 ? 0.897 -8.974 19.378 1.00 32.53 91 ARG A C 1
ATOM 714 O O . ARG A 1 91 ? 0.150 -9.548 20.164 1.00 32.53 91 ARG A O 1
ATOM 721 N N . PHE A 1 92 ? 2.228 -9.087 19.350 1.00 27.45 92 PHE A N 1
ATOM 722 C CA . PHE A 1 92 ? 3.155 -9.727 20.290 1.00 27.45 92 PHE A CA 1
ATOM 723 C C . PHE A 1 92 ? 2.986 -11.216 20.627 1.00 27.45 92 PHE A C 1
ATOM 725 O O . PHE A 1 92 ? 1.974 -11.868 20.375 1.00 27.45 92 PHE A O 1
ATOM 732 N N . GLY A 1 93 ? 4.093 -11.756 21.146 1.00 26.34 93 GLY A N 1
ATOM 733 C CA . GLY A 1 93 ? 4.489 -13.149 20.968 1.00 26.34 93 GLY A CA 1
ATOM 734 C C . GLY A 1 93 ? 5.352 -13.295 19.710 1.00 26.34 93 GLY A C 1
ATOM 735 O O . GLY A 1 93 ? 5.032 -12.740 18.661 1.00 26.34 93 GLY A O 1
ATOM 736 N N . SER A 1 94 ? 6.465 -14.018 19.822 1.00 28.36 94 SER A N 1
ATOM 737 C CA . SER A 1 94 ? 7.307 -14.395 18.684 1.00 28.36 94 SER A CA 1
ATOM 738 C C . SER A 1 94 ? 6.563 -15.420 17.828 1.00 28.36 94 SER A C 1
ATOM 740 O O . SER A 1 94 ? 6.517 -16.599 18.181 1.00 28.36 94 SER A O 1
ATOM 742 N N . PHE A 1 95 ? 5.953 -14.965 16.737 1.00 36.84 95 PHE A N 1
ATOM 743 C CA . PHE A 1 95 ? 5.202 -15.810 15.816 1.00 36.84 95 PHE A CA 1
ATOM 744 C C . PHE A 1 95 ? 5.871 -15.784 14.443 1.00 36.84 95 PHE A C 1
ATOM 746 O O . PHE A 1 95 ? 5.734 -14.814 13.698 1.00 36.84 95 PHE A O 1
ATOM 753 N N . GLU A 1 96 ? 6.607 -16.846 14.115 1.00 36.44 96 GLU A N 1
ATOM 754 C CA . GLU A 1 96 ? 6.922 -17.130 12.717 1.00 36.44 96 GLU A CA 1
ATOM 755 C C . GLU A 1 96 ? 5.613 -17.541 12.022 1.00 36.44 96 GLU A C 1
ATOM 757 O O . GLU A 1 96 ? 4.920 -18.432 12.522 1.00 36.44 96 GLU A O 1
ATOM 762 N N . PRO A 1 97 ? 5.226 -16.898 10.907 1.00 42.97 97 PRO A N 1
ATOM 763 C CA . PRO A 1 97 ? 4.016 -17.271 10.195 1.00 42.97 97 PRO A CA 1
ATOM 764 C C . PRO A 1 97 ? 4.205 -18.640 9.533 1.00 42.97 97 PRO A C 1
ATOM 766 O O . PRO A 1 97 ? 4.913 -18.754 8.531 1.00 42.97 97 PRO A O 1
ATOM 769 N N . ASP A 1 98 ? 3.536 -19.674 10.054 1.00 38.16 98 ASP A N 1
ATOM 770 C CA . ASP A 1 98 ? 3.390 -20.950 9.347 1.00 38.16 98 ASP A CA 1
ATOM 771 C C . ASP A 1 98 ? 2.699 -20.686 8.005 1.00 38.16 98 ASP A C 1
ATOM 773 O O . ASP A 1 98 ? 1.489 -20.450 7.935 1.00 38.16 98 ASP A O 1
ATOM 777 N N . ALA A 1 99 ? 3.485 -20.720 6.928 1.00 36.47 99 ALA A N 1
ATOM 778 C CA . ALA A 1 99 ? 3.041 -20.390 5.583 1.00 36.47 99 ALA A CA 1
ATOM 779 C C . ALA A 1 99 ? 1.847 -21.241 5.111 1.00 36.47 99 ALA A C 1
ATOM 781 O O . ALA A 1 99 ? 1.086 -20.782 4.257 1.00 36.47 99 ALA A O 1
ATOM 782 N N . SER A 1 100 ? 1.631 -22.436 5.677 1.00 38.69 100 SER A N 1
ATOM 783 C CA . SER A 1 100 ? 0.476 -23.277 5.347 1.00 38.69 100 SER A CA 1
ATOM 784 C C . SER A 1 100 ? -0.858 -22.619 5.731 1.00 38.69 100 SER A C 1
ATOM 786 O O . SER A 1 100 ? -1.810 -22.671 4.950 1.00 38.69 100 SER A O 1
ATOM 788 N N . ALA A 1 101 ? -0.911 -21.896 6.856 1.00 39.41 101 ALA A N 1
ATOM 789 C CA . ALA A 1 101 ? -2.108 -21.186 7.313 1.00 39.41 101 ALA A CA 1
ATOM 790 C C . ALA A 1 101 ? -2.486 -20.000 6.403 1.00 39.41 101 ALA A C 1
ATOM 792 O O . ALA A 1 101 ? -3.664 -19.659 6.280 1.00 39.41 101 ALA A O 1
ATOM 793 N N . TYR A 1 102 ? -1.501 -19.395 5.731 1.00 43.53 102 TYR A N 1
ATOM 794 C CA . TYR A 1 102 ? -1.694 -18.270 4.807 1.00 43.53 102 TYR A CA 1
ATOM 795 C C . TYR A 1 102 ? -2.029 -18.723 3.377 1.00 43.53 102 TYR A C 1
ATOM 797 O O . TYR A 1 102 ? -2.658 -17.979 2.628 1.00 43.53 102 TYR A O 1
ATOM 805 N N . LEU A 1 103 ? -1.667 -19.952 2.990 1.00 38.78 103 LEU A N 1
ATOM 806 C CA . LEU A 1 103 ? -1.975 -20.509 1.664 1.00 38.78 103 LEU A CA 1
ATOM 807 C C . LEU A 1 103 ? -3.455 -20.902 1.481 1.00 38.78 103 LEU A C 1
ATOM 809 O O . LEU A 1 103 ? -3.897 -21.090 0.351 1.00 38.78 103 LEU A O 1
ATOM 813 N N . ALA A 1 104 ? -4.246 -20.964 2.557 1.00 43.06 104 ALA A N 1
ATOM 814 C CA . ALA A 1 104 ? -5.682 -21.266 2.511 1.00 43.06 104 ALA A CA 1
ATOM 815 C C . ALA A 1 104 ? -6.582 -20.099 2.023 1.00 43.06 104 ALA A C 1
ATOM 817 O O . ALA A 1 104 ? -7.800 -20.248 1.926 1.00 43.06 104 ALA A O 1
ATOM 818 N N . TRP A 1 105 ? -6.020 -18.919 1.734 1.00 50.50 105 TRP A N 1
ATOM 819 C CA . TRP A 1 105 ? -6.768 -17.652 1.658 1.00 50.50 105 TRP A CA 1
ATOM 820 C C . TRP A 1 105 ? -7.360 -17.291 0.281 1.00 50.50 105 TRP A C 1
ATOM 822 O O . TRP A 1 105 ? -7.337 -16.139 -0.144 1.00 50.50 105 TRP A O 1
ATOM 832 N N . ARG A 1 106 ? -7.995 -18.261 -0.387 1.00 37.94 106 ARG A N 1
ATOM 833 C CA . ARG A 1 106 ? -9.117 -18.018 -1.320 1.00 37.94 106 ARG A CA 1
ATOM 834 C C . ARG A 1 106 ? -10.134 -19.159 -1.134 1.00 37.94 106 ARG A C 1
ATOM 836 O O . ARG A 1 106 ? -9.721 -20.305 -1.292 1.00 37.94 106 ARG A O 1
ATOM 843 N N . PRO A 1 107 ? -11.430 -18.922 -0.832 1.00 39.56 107 PRO A N 1
ATOM 844 C CA . PRO A 1 107 ? -12.145 -17.650 -0.652 1.00 39.56 107 PRO A CA 1
ATOM 845 C C . PRO A 1 107 ? -12.720 -17.455 0.777 1.00 39.56 107 PRO A C 1
ATOM 847 O O . PRO A 1 107 ? -13.693 -16.725 0.960 1.00 39.56 107 PRO A O 1
ATOM 850 N N . ALA A 1 108 ? -12.165 -18.142 1.784 1.00 40.78 108 ALA A N 1
ATOM 851 C CA . ALA A 1 108 ? -12.854 -18.478 3.039 1.00 40.78 108 ALA A CA 1
ATOM 852 C C . ALA A 1 108 ? -13.421 -17.310 3.880 1.00 40.78 108 ALA A C 1
ATOM 854 O O . ALA A 1 108 ? -14.459 -17.498 4.505 1.00 40.78 108 ALA A O 1
ATOM 855 N N . LEU A 1 109 ? -12.797 -16.124 3.893 1.00 42.66 109 LEU A N 1
ATOM 856 C CA . LEU A 1 109 ? -13.311 -14.962 4.646 1.00 42.66 109 LEU A CA 1
ATOM 857 C C . LEU A 1 109 ? -14.223 -14.035 3.823 1.00 42.66 109 LEU A C 1
ATOM 859 O O . LEU A 1 109 ? -14.859 -13.154 4.387 1.00 42.66 109 LEU A O 1
ATOM 863 N N . LEU A 1 110 ? -14.255 -14.177 2.494 1.00 41.25 110 LEU A N 1
ATOM 864 C CA . LEU A 1 110 ? -14.659 -13.085 1.590 1.00 41.25 110 LEU A CA 1
ATOM 865 C C . LEU A 1 110 ? -15.887 -13.416 0.720 1.00 41.25 110 LEU A C 1
ATOM 867 O O . LEU A 1 110 ? -16.311 -12.593 -0.085 1.00 41.25 110 LEU A O 1
ATOM 871 N N . ILE A 1 111 ? -16.493 -14.596 0.906 1.00 37.97 111 ILE A N 1
ATOM 872 C CA . ILE A 1 111 ? -17.778 -14.982 0.281 1.00 37.97 111 ILE A CA 1
ATOM 873 C C . ILE A 1 111 ? -18.971 -14.880 1.253 1.00 37.97 111 ILE A C 1
ATOM 875 O O . ILE A 1 111 ? -20.120 -14.903 0.814 1.00 37.97 111 ILE A O 1
ATOM 879 N N . GLN A 1 112 ? -18.744 -14.712 2.561 1.00 37.50 112 GLN A N 1
ATOM 880 C CA . GLN A 1 112 ? -19.820 -14.461 3.526 1.00 37.50 112 GLN A CA 1
ATOM 881 C C . GLN A 1 112 ? -19.368 -13.479 4.624 1.00 37.50 112 GLN A C 1
ATOM 883 O O . GLN A 1 1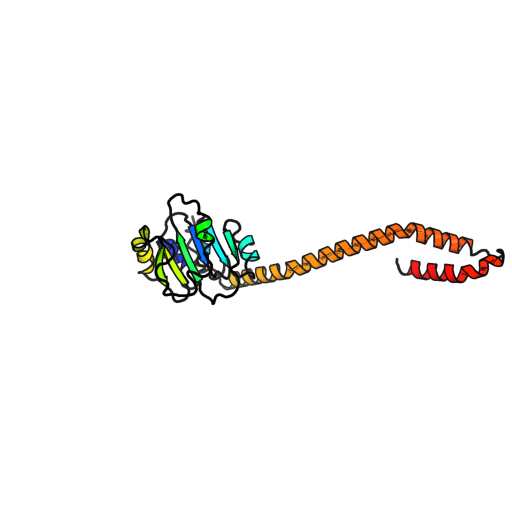12 ? -18.564 -13.877 5.466 1.00 37.50 112 GLN A O 1
ATOM 888 N N . PRO A 1 113 ? -19.971 -12.277 4.750 1.00 40.78 113 PRO A N 1
ATOM 889 C CA . PRO A 1 113 ? -19.794 -11.412 5.930 1.00 40.78 113 PRO A CA 1
ATOM 890 C C . PRO A 1 113 ? -20.413 -12.005 7.218 1.00 40.78 113 PRO A C 1
ATOM 892 O O . PRO A 1 113 ? -20.476 -11.355 8.259 1.00 40.78 113 PRO A O 1
ATOM 895 N N . HIS A 1 114 ? -20.909 -13.246 7.150 1.00 42.06 114 HIS A N 1
ATOM 896 C CA . HIS A 1 114 ? -21.465 -14.023 8.255 1.00 42.06 114 HIS A CA 1
ATOM 897 C C . HIS A 1 114 ? -20.820 -15.424 8.373 1.00 42.06 114 HIS A C 1
ATOM 899 O O . HIS A 1 114 ? -21.365 -16.280 9.069 1.00 42.06 114 HIS A O 1
ATOM 905 N N . ALA A 1 115 ? -19.671 -15.676 7.720 1.00 39.12 115 ALA A N 1
ATOM 906 C CA . ALA A 1 115 ? -18.898 -16.910 7.909 1.00 39.12 115 ALA A CA 1
ATOM 907 C C . ALA A 1 115 ? -18.267 -16.944 9.310 1.00 39.12 115 ALA A C 1
ATOM 909 O O . ALA A 1 115 ? -17.128 -16.537 9.530 1.00 39.12 115 ALA A O 1
ATOM 910 N N . MET A 1 116 ? -19.038 -17.446 10.269 1.00 37.34 116 MET A N 1
ATOM 911 C CA . MET A 1 116 ? -18.571 -17.795 11.603 1.00 37.34 116 MET A CA 1
ATOM 912 C C . MET A 1 116 ? -18.265 -19.307 11.629 1.00 37.34 116 MET A C 1
ATOM 914 O O . MET A 1 116 ? -19.146 -20.091 11.271 1.00 37.34 116 MET A O 1
ATOM 918 N N . PRO A 1 117 ? -17.067 -19.753 12.055 1.00 48.50 117 PRO A N 1
ATOM 919 C CA . PRO A 1 117 ? -15.988 -18.959 12.634 1.00 48.50 117 PRO A CA 1
ATOM 920 C C . PRO A 1 117 ? -15.038 -18.324 11.591 1.00 48.50 117 PRO A C 1
ATOM 922 O O . PRO A 1 117 ? -14.810 -18.911 10.532 1.00 48.50 117 PRO A O 1
ATOM 925 N N . PRO A 1 118 ? -14.400 -17.185 11.926 1.00 51.28 118 PRO A N 1
ATOM 926 C CA . PRO A 1 118 ? -13.190 -16.707 11.249 1.00 51.28 118 PRO A CA 1
ATOM 927 C C . PRO A 1 118 ? -12.026 -17.717 11.383 1.00 51.28 118 PRO A C 1
ATOM 929 O O . PRO A 1 118 ? -12.117 -18.670 12.165 1.00 51.28 118 PRO A O 1
ATOM 932 N N . PRO A 1 119 ? -10.899 -17.517 10.664 1.00 51.28 119 PRO A N 1
ATOM 933 C CA . PRO A 1 119 ? -9.686 -18.325 10.814 1.00 51.28 119 PRO A CA 1
ATOM 934 C C . PRO A 1 119 ? -9.288 -18.507 12.285 1.00 51.28 119 PRO A C 1
ATOM 936 O O . PRO A 1 119 ? -9.326 -17.564 13.082 1.00 51.28 119 PRO A O 1
ATOM 939 N N . ALA A 1 120 ? -8.916 -19.742 12.631 1.00 52.78 120 ALA A N 1
ATOM 940 C CA . ALA A 1 120 ? -8.779 -20.201 14.009 1.00 52.78 120 ALA A CA 1
ATOM 941 C C . ALA A 1 120 ? -7.878 -19.279 14.852 1.00 52.78 120 ALA A C 1
ATOM 943 O O . ALA A 1 120 ? -6.678 -19.170 14.610 1.00 52.78 120 ALA A O 1
ATOM 944 N N . GLY A 1 121 ? -8.476 -18.636 15.860 1.00 67.12 121 GLY A N 1
ATOM 945 C CA . GLY A 1 121 ? -7.788 -17.734 16.788 1.00 67.12 121 GLY A CA 1
ATOM 946 C C . GLY A 1 121 ? -8.112 -16.245 16.630 1.00 67.12 121 GLY A C 1
ATOM 947 O O . GLY A 1 121 ? -7.669 -15.469 17.472 1.00 67.12 121 GLY A O 1
ATOM 948 N N . TYR A 1 122 ? -8.901 -15.834 15.631 1.00 73.12 122 TYR A N 1
ATOM 949 C CA . TYR A 1 122 ? -9.374 -14.448 15.474 1.00 73.12 122 TYR A CA 1
ATOM 950 C C . TYR A 1 122 ? -10.858 -14.290 15.827 1.00 73.12 122 TYR A C 1
ATOM 952 O O . TYR A 1 122 ? -11.599 -15.267 15.876 1.00 73.12 122 TYR A O 1
ATOM 960 N N . VAL A 1 123 ? -11.294 -13.048 16.045 1.00 73.69 123 VAL A N 1
ATOM 961 C CA . VAL A 1 123 ? -12.704 -12.627 16.085 1.00 73.69 123 VAL A CA 1
ATOM 962 C C . VAL A 1 123 ? -12.868 -11.257 15.424 1.00 73.69 123 VAL A C 1
ATOM 964 O O . VAL A 1 123 ? -11.904 -10.494 15.317 1.00 73.69 123 VAL A O 1
ATOM 967 N N . HIS A 1 124 ? -14.087 -10.956 14.977 1.00 80.25 124 HIS A N 1
ATOM 968 C CA . HIS A 1 124 ? -14.482 -9.610 14.550 1.00 80.25 124 HIS A CA 1
ATOM 969 C C . HIS A 1 124 ? -14.514 -8.664 15.758 1.00 80.25 124 HIS A C 1
ATOM 971 O O . HIS A 1 124 ? -14.884 -9.082 16.858 1.00 80.25 124 HIS A O 1
ATOM 977 N N . LEU A 1 125 ? -14.094 -7.415 15.561 1.00 80.44 125 LEU A N 1
ATOM 978 C CA . LEU A 1 125 ? -14.014 -6.390 16.606 1.00 80.44 125 LEU A CA 1
ATOM 979 C C . LEU A 1 125 ? -14.892 -5.175 16.308 1.00 80.44 125 LEU A C 1
ATOM 981 O O . LEU A 1 125 ? -15.496 -4.615 17.222 1.00 80.44 125 LEU A O 1
ATOM 985 N N . TYR A 1 126 ? -14.893 -4.725 15.052 1.00 82.62 126 TYR A N 1
ATOM 986 C CA . TYR A 1 126 ? -15.459 -3.443 14.644 1.00 82.62 126 TYR A CA 1
ATOM 987 C C . TYR A 1 126 ? -15.694 -3.397 13.128 1.00 82.62 126 TYR A C 1
ATOM 989 O O . TYR A 1 126 ? -15.000 -4.067 12.365 1.00 82.62 126 TYR A O 1
ATOM 997 N N . PHE A 1 127 ? -16.661 -2.580 12.714 1.00 81.50 127 PHE A N 1
ATOM 998 C CA . PHE A 1 127 ? -16.971 -2.252 11.325 1.00 81.50 127 PHE A CA 1
ATOM 999 C C . PHE A 1 127 ? -17.386 -0.779 11.256 1.00 81.50 127 PHE A C 1
ATOM 1001 O O . PHE A 1 127 ? -18.203 -0.333 12.065 1.00 81.50 127 PHE A O 1
ATOM 1008 N N . ASP A 1 128 ? -16.839 -0.030 10.300 1.00 73.00 128 ASP A N 1
ATOM 1009 C CA . ASP A 1 128 ? -16.990 1.432 10.187 1.00 73.00 128 ASP A CA 1
ATOM 1010 C C . ASP A 1 128 ? -17.787 1.888 8.944 1.00 73.00 128 ASP A C 1
ATOM 1012 O O . ASP A 1 128 ? -17.779 3.067 8.594 1.00 73.00 128 ASP A O 1
ATOM 1016 N N . ALA A 1 129 ? -18.491 0.951 8.298 1.00 71.88 129 ALA A N 1
ATOM 1017 C CA . ALA A 1 129 ? -19.139 1.063 6.984 1.00 71.88 129 ALA A CA 1
ATOM 1018 C C . ALA A 1 129 ? -18.223 0.942 5.743 1.00 71.88 129 ALA A C 1
ATOM 1020 O O . ALA A 1 129 ? -18.749 0.962 4.629 1.00 71.88 129 ALA A O 1
ATOM 1021 N N . ILE A 1 130 ? -16.906 0.754 5.901 1.00 67.88 130 ILE A N 1
ATOM 1022 C CA . ILE A 1 130 ? -15.947 0.514 4.799 1.00 67.88 130 ILE A CA 1
ATOM 1023 C C . ILE A 1 130 ? -15.070 -0.724 5.061 1.00 67.88 130 ILE A C 1
ATOM 1025 O O . ILE A 1 130 ? -14.849 -1.535 4.157 1.00 67.88 130 ILE A O 1
ATOM 1029 N N . SER A 1 131 ? -14.590 -0.858 6.295 1.00 75.44 131 SER A N 1
ATOM 1030 C CA . SER A 1 131 ? -13.511 -1.745 6.714 1.00 75.44 131 SER A CA 1
ATOM 1031 C C . SER A 1 131 ? -13.957 -2.668 7.851 1.00 75.44 131 SER A C 1
ATOM 1033 O O . SER A 1 131 ? -14.462 -2.203 8.876 1.00 75.44 131 SER A O 1
ATOM 1035 N N . ASP A 1 132 ? -13.728 -3.976 7.706 1.00 76.00 132 ASP A N 1
ATOM 1036 C CA . ASP A 1 132 ? -13.915 -4.951 8.790 1.00 76.00 132 ASP A CA 1
ATOM 1037 C C . ASP A 1 132 ? -12.609 -5.179 9.566 1.00 76.00 132 ASP A C 1
ATOM 1039 O O . ASP A 1 132 ? -11.572 -5.533 8.992 1.00 76.00 132 ASP A O 1
ATOM 1043 N N . PHE A 1 133 ? -12.676 -5.029 10.891 1.00 81.56 133 PHE A N 1
ATOM 1044 C CA . PHE A 1 133 ? -11.537 -5.175 11.796 1.00 81.56 133 PHE A CA 1
ATOM 1045 C C . PHE A 1 133 ? -11.583 -6.500 12.544 1.00 81.56 133 PHE A C 1
ATOM 1047 O O . PHE A 1 133 ? -12.545 -6.808 13.253 1.00 81.56 133 PHE A O 1
ATOM 1054 N N . TYR A 1 134 ? -10.485 -7.248 12.457 1.00 79.75 134 TYR A N 1
ATOM 1055 C CA . TYR A 1 134 ? -10.303 -8.514 13.160 1.00 79.75 134 TYR A CA 1
ATOM 1056 C C . TYR A 1 134 ? -9.056 -8.471 14.044 1.00 79.75 134 TYR A C 1
ATOM 1058 O O . TYR A 1 134 ? -8.006 -7.962 13.647 1.00 79.75 134 TYR A O 1
ATOM 1066 N N . GLY A 1 135 ? -9.147 -9.074 15.226 1.00 76.62 135 GLY A N 1
ATOM 1067 C CA . GLY A 1 135 ? -8.022 -9.255 16.145 1.00 76.62 135 GLY A CA 1
ATOM 1068 C C . GLY A 1 135 ? -8.060 -10.629 16.799 1.00 76.62 135 GLY A C 1
ATOM 1069 O O . GLY A 1 135 ? -9.008 -11.393 16.607 1.00 76.62 135 GLY A O 1
ATOM 1070 N N . ARG A 1 136 ? -7.014 -10.974 17.552 1.00 75.06 136 ARG A N 1
ATOM 1071 C CA . ARG A 1 136 ? -6.931 -12.286 18.206 1.00 75.06 136 ARG A CA 1
ATOM 1072 C C . ARG A 1 136 ? -8.002 -12.440 19.287 1.00 75.06 136 ARG A C 1
ATOM 1074 O O . ARG A 1 136 ? -8.242 -11.518 20.064 1.00 75.06 136 ARG A O 1
ATOM 1081 N N . ALA A 1 137 ? -8.590 -13.629 19.385 1.00 74.94 137 ALA A N 1
ATOM 1082 C CA . ALA A 1 137 ? -9.646 -13.962 20.340 1.00 74.94 137 ALA A CA 1
ATOM 1083 C C . ALA A 1 137 ? -9.224 -13.762 21.810 1.00 74.94 137 ALA A C 1
ATOM 1085 O O . ALA A 1 137 ? -10.035 -13.342 22.629 1.00 74.94 137 ALA A O 1
ATOM 1086 N N . ASP A 1 138 ? -7.949 -13.999 22.136 1.00 78.31 138 ASP A N 1
ATOM 1087 C CA . ASP A 1 138 ? -7.383 -13.812 23.480 1.00 78.31 138 ASP A CA 1
ATOM 1088 C C . ASP A 1 138 ? -7.111 -12.340 23.846 1.00 78.31 138 ASP A C 1
ATOM 1090 O O . ASP A 1 138 ? -6.967 -12.012 25.022 1.00 78.31 138 ASP A O 1
ATOM 1094 N N . GLN A 1 139 ? -7.095 -11.441 22.858 1.00 79.69 139 GLN A N 1
ATOM 1095 C CA . GLN A 1 139 ? -6.926 -9.992 23.032 1.00 79.69 139 GLN A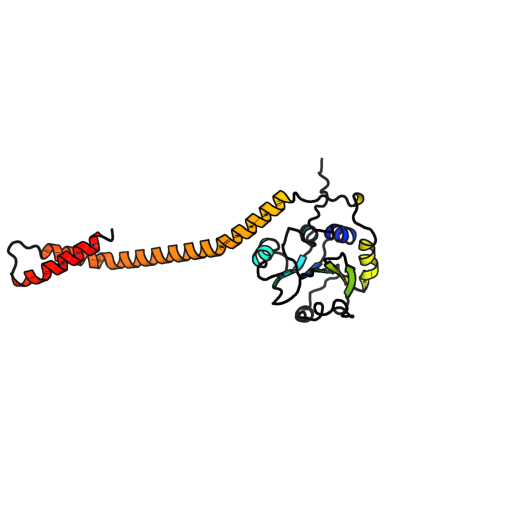 CA 1
ATOM 1096 C C . GLN A 1 139 ? -8.227 -9.207 22.773 1.00 79.69 139 GLN A C 1
ATOM 1098 O O . GLN A 1 139 ? -8.291 -8.005 23.034 1.00 79.69 139 GLN A O 1
ATOM 1103 N N . ALA A 1 140 ? -9.276 -9.872 22.281 1.00 79.81 140 ALA A N 1
ATOM 1104 C CA . ALA A 1 140 ? -10.450 -9.250 21.674 1.00 79.81 140 ALA A CA 1
ATOM 1105 C C . ALA A 1 140 ? -11.160 -8.213 22.553 1.00 79.81 140 ALA A C 1
ATOM 1107 O O . ALA A 1 140 ? -11.480 -7.132 22.073 1.00 79.81 140 ALA A O 1
ATOM 1108 N N . ALA A 1 141 ? -11.366 -8.503 23.841 1.00 85.19 141 ALA A N 1
ATOM 1109 C CA . ALA A 1 141 ? -12.038 -7.577 24.757 1.00 85.19 141 ALA A CA 1
ATOM 1110 C C . ALA A 1 141 ? -11.243 -6.275 24.976 1.00 85.19 141 ALA A C 1
ATOM 1112 O O . ALA A 1 141 ? -11.835 -5.202 25.091 1.00 85.19 141 ALA A O 1
ATOM 1113 N N . ALA A 1 142 ? -9.908 -6.356 24.995 1.00 85.25 142 ALA A N 1
ATOM 1114 C CA . ALA A 1 142 ? -9.048 -5.181 25.095 1.00 85.25 142 ALA A CA 1
ATOM 1115 C C . ALA A 1 142 ? -9.050 -4.392 23.777 1.00 85.25 142 ALA A C 1
ATOM 1117 O O . ALA A 1 142 ? -9.260 -3.181 23.793 1.00 85.25 142 ALA A O 1
ATOM 1118 N N . LEU A 1 143 ? -8.902 -5.079 22.639 1.00 85.31 143 LEU A N 1
ATOM 1119 C CA . LEU A 1 143 ? -8.872 -4.443 21.320 1.00 85.31 143 LEU A CA 1
ATOM 1120 C C . LEU A 1 143 ? -10.205 -3.771 20.963 1.00 85.31 143 LEU A C 1
ATOM 1122 O O . LEU A 1 143 ? -10.215 -2.609 20.573 1.00 85.31 143 LEU A O 1
ATOM 1126 N N . ALA A 1 144 ? -11.336 -4.452 21.167 1.00 85.75 144 ALA A N 1
ATOM 1127 C CA . ALA A 1 144 ? -12.668 -3.897 20.923 1.00 85.75 144 ALA A CA 1
ATOM 1128 C C . ALA A 1 144 ? -12.916 -2.605 21.724 1.00 85.75 144 ALA A C 1
ATOM 1130 O O . ALA A 1 144 ? -13.579 -1.694 21.228 1.00 85.75 144 ALA A O 1
ATOM 1131 N N . SER A 1 145 ? -12.338 -2.477 22.928 1.00 87.69 145 SER A N 1
ATOM 1132 C CA . SER A 1 145 ? -12.519 -1.286 23.768 1.00 87.69 145 SER A CA 1
ATOM 1133 C C . SER A 1 145 ? -12.033 0.011 23.097 1.00 87.69 145 SER A C 1
ATOM 1135 O O . SER A 1 145 ? -12.695 1.040 23.239 1.00 87.69 145 SER A O 1
ATOM 1137 N N . CYS A 1 146 ? -10.974 -0.039 22.276 1.00 86.44 146 CYS A N 1
ATOM 1138 C CA . CYS A 1 146 ? -10.430 1.111 21.536 1.00 86.44 146 CYS A CA 1
ATOM 1139 C C . CYS A 1 146 ? -11.446 1.746 20.570 1.00 86.44 146 CYS A C 1
ATOM 1141 O O . CYS A 1 146 ? -11.442 2.964 20.368 1.00 86.44 146 CYS A O 1
ATOM 1143 N N . PHE A 1 147 ? -12.317 0.909 19.994 1.00 86.56 147 PHE A N 1
ATOM 1144 C CA . PHE A 1 147 ? -13.323 1.270 18.993 1.00 86.56 147 PHE A CA 1
ATOM 1145 C C . PHE A 1 147 ? -14.657 1.723 19.617 1.00 86.56 147 PHE A C 1
ATOM 1147 O O . PHE A 1 147 ? -15.521 2.241 18.914 1.00 86.56 147 PHE A O 1
ATOM 1154 N N . THR A 1 148 ? -14.842 1.575 20.938 1.00 89.44 148 THR A N 1
ATOM 1155 C CA . THR A 1 148 ? -16.079 2.005 21.631 1.00 89.44 148 THR A CA 1
ATOM 1156 C C . THR A 1 148 ? -16.222 3.522 21.763 1.00 89.44 148 THR A C 1
ATOM 1158 O O . THR A 1 148 ? -17.326 4.024 21.972 1.00 89.44 148 THR A O 1
ATOM 1161 N N . VAL A 1 149 ? -15.118 4.262 21.641 1.00 88.69 149 VAL A N 1
ATOM 1162 C CA . VAL A 1 149 ? -15.078 5.726 21.727 1.00 88.69 149 VAL A CA 1
ATOM 1163 C C . VAL A 1 149 ? -14.817 6.282 20.322 1.00 88.69 149 VAL A C 1
ATOM 1165 O O . VAL A 1 149 ? -13.854 5.854 19.689 1.00 88.69 149 VAL A O 1
ATOM 1168 N N . PRO A 1 150 ? -15.594 7.248 19.804 1.00 90.31 150 PRO A N 1
ATOM 1169 C CA . PRO A 1 150 ? -15.319 7.839 18.492 1.00 90.31 150 PRO A CA 1
ATOM 1170 C C . PRO A 1 150 ? -13.998 8.627 18.480 1.00 90.31 150 PRO A C 1
ATOM 1172 O O . PRO A 1 150 ? -13.507 9.068 19.524 1.00 90.31 150 PRO A O 1
ATOM 1175 N N . VAL A 1 151 ? -13.415 8.834 17.297 1.00 91.75 151 VAL A N 1
ATOM 1176 C CA . VAL A 1 151 ? -12.240 9.709 17.127 1.00 91.75 151 VAL A CA 1
ATOM 1177 C C . VAL A 1 151 ? -12.618 11.172 17.378 1.00 91.75 151 VAL A C 1
ATOM 1179 O O . VAL A 1 151 ? -13.701 11.633 17.014 1.00 91.75 151 VAL A O 1
ATOM 1182 N N . SER A 1 152 ? -11.733 11.906 18.049 1.00 90.69 152 SER A N 1
ATOM 1183 C CA . SER A 1 152 ? -12.005 13.224 18.618 1.00 90.69 152 SER A CA 1
ATOM 1184 C C . SER A 1 152 ? -10.800 14.168 18.507 1.00 90.69 152 SER A C 1
ATOM 1186 O O . SER A 1 152 ? -9.700 13.785 18.119 1.00 90.69 152 SER A O 1
ATOM 1188 N N . ARG A 1 153 ? -10.967 15.431 18.922 1.00 85.62 153 ARG A N 1
ATOM 1189 C CA . ARG A 1 153 ? -9.837 16.376 19.026 1.00 85.62 153 ARG A CA 1
ATOM 1190 C C . ARG A 1 153 ? -8.860 16.053 20.167 1.00 85.62 153 ARG A C 1
ATOM 1192 O O . ARG A 1 153 ? -7.778 16.630 20.193 1.00 85.62 153 ARG A O 1
ATOM 1199 N N . LEU A 1 154 ? -9.223 15.169 21.102 1.00 88.31 154 LEU A N 1
ATOM 1200 C CA . LEU A 1 154 ? -8.352 14.768 22.216 1.00 88.31 154 LEU A CA 1
ATOM 1201 C C . LEU A 1 154 ? -7.230 13.823 21.761 1.00 88.31 154 LEU A C 1
ATOM 1203 O O . LEU A 1 154 ? -6.190 13.753 22.412 1.00 88.31 154 LEU A O 1
ATOM 1207 N N . ASP A 1 155 ? -7.417 13.167 20.615 1.00 90.81 155 ASP A N 1
ATOM 1208 C CA . ASP A 1 155 ? -6.496 12.190 20.028 1.00 90.81 155 ASP A CA 1
ATOM 1209 C C . ASP A 1 155 ? -5.260 12.823 19.352 1.00 90.81 155 ASP A C 1
ATOM 1211 O O . ASP A 1 155 ? -4.384 12.111 18.875 1.00 90.81 155 ASP A O 1
ATOM 1215 N N . GLN A 1 156 ? -5.165 14.161 19.325 1.00 90.12 156 GLN A N 1
ATOM 1216 C CA . GLN A 1 156 ? -3.973 14.918 18.902 1.00 90.12 156 GLN A CA 1
ATOM 1217 C C . GLN A 1 156 ? -3.395 14.481 17.541 1.00 90.12 156 GLN A C 1
ATOM 1219 O O . GLN A 1 156 ? -2.188 14.276 17.383 1.00 90.12 156 GLN A O 1
ATOM 1224 N N . PHE A 1 157 ? -4.273 14.401 16.538 1.00 92.06 157 PHE A N 1
ATOM 1225 C CA . PHE A 1 157 ? -3.915 14.144 15.146 1.00 92.06 157 PHE A CA 1
ATOM 1226 C C . PHE A 1 157 ? -4.167 15.358 14.232 1.00 92.06 157 PHE A C 1
ATOM 1228 O O . PHE A 1 157 ? -4.868 16.311 14.574 1.00 92.06 157 PHE A O 1
ATOM 1235 N N . SER A 1 158 ? -3.569 15.314 13.047 1.00 91.00 158 SER A N 1
ATOM 1236 C CA . SER A 1 158 ? -3.790 16.188 11.897 1.00 91.00 158 SER A CA 1
ATOM 1237 C C . SER A 1 158 ? -4.114 15.337 10.673 1.00 91.00 158 SER A C 1
ATOM 1239 O O . SER A 1 158 ? -3.707 14.181 10.593 1.00 91.00 158 SER A O 1
ATOM 1241 N N . GLN A 1 159 ? -4.794 15.918 9.690 1.00 87.62 159 GLN A N 1
ATOM 1242 C CA . GLN A 1 159 ? -4.860 15.344 8.344 1.00 87.62 159 GLN A CA 1
ATOM 1243 C C . GLN A 1 159 ? -3.708 15.909 7.493 1.00 87.62 159 GLN A C 1
ATOM 1245 O O . GLN A 1 159 ? -3.306 17.057 7.715 1.00 87.62 159 GLN A O 1
ATOM 1250 N N . PRO A 1 160 ? -3.170 15.155 6.519 1.00 85.31 160 PRO A N 1
ATOM 1251 C CA . PRO A 1 160 ? -2.225 15.690 5.546 1.00 85.31 160 PRO A CA 1
ATOM 1252 C C . PRO A 1 160 ? -2.915 16.692 4.608 1.00 85.31 160 PRO A C 1
ATOM 1254 O O . PRO A 1 160 ? -4.139 16.682 4.447 1.00 85.31 160 PRO A O 1
ATOM 1257 N N . ASP A 1 161 ? -2.135 17.533 3.921 1.00 85.62 161 ASP A N 1
ATOM 1258 C CA . ASP A 1 161 ? -2.678 18.342 2.826 1.00 85.62 161 ASP A CA 1
ATOM 1259 C C . ASP A 1 161 ? -3.112 17.418 1.678 1.00 85.62 161 ASP A C 1
ATOM 1261 O O . ASP A 1 161 ? -2.287 16.916 0.909 1.00 85.62 161 ASP A O 1
ATOM 1265 N N . ARG A 1 162 ? -4.428 17.211 1.551 1.00 77.81 162 ARG A N 1
ATOM 1266 C CA . ARG A 1 162 ? -5.035 16.373 0.508 1.00 77.81 162 ARG A CA 1
ATOM 1267 C C . ARG A 1 162 ? -4.670 16.824 -0.913 1.00 77.81 162 ARG A C 1
ATOM 1269 O O . ARG A 1 162 ? -4.661 15.983 -1.806 1.00 77.81 162 ARG A O 1
ATOM 1276 N N . LYS A 1 163 ? -4.319 18.098 -1.151 1.00 77.94 163 LYS A N 1
ATOM 1277 C CA . LYS A 1 163 ? -3.834 18.562 -2.466 1.00 77.94 163 LYS A CA 1
ATOM 1278 C C . LYS A 1 163 ? -2.417 18.074 -2.746 1.00 77.94 163 LYS A C 1
ATOM 1280 O O . LYS A 1 163 ? -2.148 17.610 -3.849 1.00 77.94 163 LYS A O 1
ATOM 1285 N N . ALA A 1 164 ? -1.531 18.143 -1.752 1.00 79.12 164 ALA A N 1
ATOM 1286 C CA . ALA A 1 164 ? -0.178 17.601 -1.860 1.00 79.12 164 ALA A CA 1
ATOM 1287 C C . ALA A 1 164 ? -0.201 16.068 -2.001 1.00 79.12 164 ALA A C 1
ATOM 1289 O O . ALA A 1 164 ? 0.527 15.519 -2.826 1.00 79.12 164 ALA A O 1
ATOM 1290 N N . LEU A 1 165 ? -1.087 15.390 -1.262 1.00 78.19 165 LEU A N 1
ATOM 1291 C CA . LEU A 1 165 ? -1.277 13.940 -1.345 1.00 78.19 165 LEU A CA 1
ATOM 1292 C C . LEU A 1 165 ? -1.802 13.508 -2.726 1.00 78.19 165 LEU A C 1
ATOM 1294 O O . LEU A 1 165 ? -1.227 12.614 -3.343 1.00 78.19 165 LEU A O 1
ATOM 1298 N N . ALA A 1 166 ? -2.827 14.188 -3.254 1.00 72.31 166 ALA A N 1
ATOM 1299 C CA . ALA A 1 166 ? -3.358 13.926 -4.593 1.00 72.31 166 ALA A CA 1
ATOM 1300 C C . ALA A 1 166 ? -2.336 14.222 -5.705 1.00 72.31 166 ALA A C 1
ATOM 1302 O O . ALA A 1 166 ? -2.266 13.482 -6.685 1.00 72.31 166 ALA A O 1
ATOM 1303 N N . LEU A 1 167 ? -1.511 15.265 -5.553 1.00 76.62 167 LEU A N 1
ATOM 1304 C CA . LEU A 1 167 ? -0.417 15.549 -6.484 1.00 76.62 167 LEU A CA 1
ATOM 1305 C C . LEU A 1 167 ? 0.648 14.442 -6.456 1.00 76.62 167 LEU A C 1
ATOM 1307 O O . LEU A 1 167 ? 1.078 13.995 -7.516 1.00 76.62 167 LEU A O 1
ATOM 1311 N N . GLY A 1 168 ? 1.018 13.950 -5.269 1.00 74.00 168 GLY A N 1
ATOM 1312 C CA . GLY A 1 168 ? 1.918 12.804 -5.116 1.00 74.00 168 GLY A CA 1
ATOM 1313 C C . GLY A 1 168 ? 1.365 11.524 -5.752 1.00 74.00 168 GLY A C 1
ATOM 1314 O O . GLY A 1 168 ? 2.085 10.849 -6.484 1.00 74.00 168 GLY A O 1
ATOM 1315 N N . ALA A 1 169 ? 0.077 11.230 -5.553 1.00 71.06 169 ALA A N 1
ATOM 1316 C CA . ALA A 1 169 ? -0.596 10.094 -6.183 1.00 71.06 169 ALA A CA 1
ATOM 1317 C C . ALA A 1 169 ? -0.613 10.202 -7.721 1.00 71.06 169 ALA A C 1
ATOM 1319 O O . ALA A 1 169 ? -0.266 9.240 -8.403 1.00 71.06 169 ALA A O 1
ATOM 1320 N N . MET A 1 170 ? -0.918 11.383 -8.275 1.00 73.25 170 MET A N 1
ATOM 1321 C CA . MET A 1 170 ? -0.828 11.628 -9.723 1.00 73.25 170 MET A CA 1
ATOM 1322 C C . MET A 1 170 ? 0.606 11.496 -10.258 1.00 73.25 170 MET A C 1
ATOM 1324 O O . MET A 1 170 ? 0.795 11.030 -11.376 1.00 73.25 170 MET A O 1
ATOM 1328 N N . MET A 1 171 ? 1.627 11.866 -9.479 1.00 76.06 171 MET A N 1
ATOM 1329 C CA . MET A 1 171 ? 3.029 11.671 -9.872 1.00 76.06 171 MET A CA 1
ATOM 1330 C C . MET A 1 171 ? 3.445 10.192 -9.892 1.00 76.06 171 MET A C 1
ATOM 1332 O O . MET A 1 171 ? 4.278 9.831 -10.720 1.00 76.06 171 MET A O 1
ATOM 1336 N N . ILE A 1 172 ? 2.867 9.342 -9.034 1.00 72.12 172 ILE A N 1
ATOM 1337 C CA . ILE A 1 172 ? 3.093 7.884 -9.045 1.00 72.12 172 ILE A CA 1
ATOM 1338 C C . ILE A 1 172 ? 2.445 7.255 -10.287 1.00 72.12 172 ILE A C 1
ATOM 1340 O O . ILE A 1 172 ? 3.146 6.631 -11.076 1.00 72.12 172 ILE A O 1
ATOM 1344 N N . ASP A 1 173 ? 1.158 7.523 -10.530 1.00 71.25 173 ASP A N 1
ATOM 1345 C CA . ASP A 1 173 ? 0.424 7.071 -11.728 1.00 71.25 173 ASP A CA 1
ATOM 1346 C C . ASP A 1 173 ? 1.117 7.505 -13.040 1.00 71.25 173 ASP A C 1
ATOM 1348 O O . ASP A 1 173 ? 1.212 6.742 -14.005 1.00 71.25 173 ASP A O 1
ATOM 1352 N N . TYR A 1 174 ? 1.675 8.720 -13.072 1.00 76.62 174 TYR A N 1
ATOM 1353 C CA . TYR A 1 174 ? 2.444 9.202 -14.221 1.00 76.62 174 TYR A CA 1
ATOM 1354 C C . TYR A 1 174 ? 3.827 8.536 -14.340 1.00 76.62 174 TYR A C 1
ATOM 1356 O O . TYR A 1 174 ? 4.315 8.337 -15.453 1.00 76.62 174 TYR A O 1
ATOM 1364 N N . ALA A 1 175 ? 4.465 8.168 -13.223 1.00 73.94 175 ALA A N 1
ATOM 1365 C CA . ALA A 1 175 ? 5.724 7.424 -13.228 1.00 73.94 175 ALA A CA 1
ATOM 1366 C C . ALA A 1 175 ? 5.527 5.988 -13.738 1.00 73.94 175 ALA A C 1
ATOM 1368 O O . ALA A 1 175 ? 6.285 5.554 -14.604 1.00 73.94 175 ALA A O 1
ATOM 1369 N N . GLU A 1 176 ? 4.476 5.292 -13.295 1.00 73.12 176 GLU A N 1
ATOM 1370 C CA . GLU A 1 176 ? 4.098 3.959 -13.788 1.00 73.12 176 GLU A CA 1
ATOM 1371 C C . GLU A 1 176 ? 3.845 3.990 -15.307 1.00 73.12 176 GLU A C 1
ATOM 1373 O O . GLU A 1 176 ? 4.406 3.189 -16.056 1.00 73.12 176 GLU A O 1
ATOM 1378 N N . LYS A 1 177 ? 3.128 5.006 -15.809 1.00 78.62 177 LYS A N 1
ATOM 1379 C CA . LYS A 1 177 ? 2.913 5.222 -17.257 1.00 78.62 177 LYS A CA 1
ATOM 1380 C C . LYS A 1 177 ? 4.194 5.526 -18.047 1.00 78.62 177 LYS A C 1
ATOM 1382 O O . LYS A 1 177 ? 4.228 5.291 -19.256 1.00 78.62 177 LYS A O 1
ATOM 1387 N N . LEU A 1 178 ? 5.258 6.010 -17.402 1.00 81.44 178 LEU A N 1
ATOM 1388 C CA . LEU A 1 178 ? 6.568 6.232 -18.029 1.00 81.44 178 LEU A CA 1
ATOM 1389 C C . LEU A 1 178 ? 7.441 4.965 -18.098 1.00 81.44 178 LEU A C 1
ATOM 1391 O O . LEU A 1 178 ? 8.349 4.917 -18.935 1.00 81.44 178 LEU A O 1
ATOM 1395 N N . ILE A 1 179 ? 7.176 3.927 -17.295 1.00 80.06 179 ILE A N 1
ATOM 1396 C CA . ILE A 1 179 ? 7.931 2.659 -17.324 1.00 80.06 179 ILE A CA 1
ATOM 1397 C C . ILE A 1 179 ? 7.910 2.010 -18.724 1.00 80.06 179 ILE A C 1
ATOM 1399 O O . ILE A 1 179 ? 8.986 1.880 -19.318 1.00 80.06 179 ILE A O 1
ATOM 1403 N N . PRO A 1 180 ? 6.752 1.684 -19.342 1.00 83.19 180 PRO A N 1
ATOM 1404 C CA . PRO A 1 180 ? 6.738 1.042 -20.659 1.00 83.19 180 PRO A CA 1
ATOM 1405 C C . PRO A 1 180 ? 7.335 1.937 -21.756 1.00 83.19 180 PRO A C 1
ATOM 1407 O O . PRO A 1 180 ? 7.982 1.438 -22.677 1.00 83.19 180 PRO A O 1
ATOM 1410 N N . ILE A 1 181 ? 7.190 3.263 -21.638 1.00 87.62 181 ILE A N 1
ATOM 1411 C CA . ILE A 1 181 ? 7.745 4.234 -22.594 1.00 87.62 181 ILE A CA 1
ATOM 1412 C C . ILE A 1 181 ? 9.279 4.254 -22.525 1.00 87.62 181 ILE A C 1
ATOM 1414 O O . ILE A 1 181 ? 9.944 4.267 -23.563 1.00 87.62 181 ILE A O 1
ATOM 1418 N N . THR A 1 182 ? 9.865 4.220 -21.324 1.00 86.19 182 THR A N 1
ATOM 1419 C CA . THR A 1 182 ? 11.328 4.152 -21.167 1.00 86.19 182 THR A CA 1
ATOM 1420 C C . THR A 1 182 ? 11.880 2.790 -21.594 1.00 86.19 182 THR A C 1
ATOM 1422 O O . THR A 1 182 ? 12.882 2.755 -22.307 1.00 86.19 182 THR A O 1
ATOM 1425 N N . THR A 1 183 ? 11.184 1.683 -21.303 1.00 88.69 183 THR A N 1
ATOM 1426 C CA . THR A 1 183 ? 11.533 0.349 -21.831 1.00 88.69 183 THR A CA 1
ATOM 1427 C C . THR A 1 183 ? 11.515 0.313 -23.366 1.00 88.69 183 THR A C 1
ATOM 1429 O O . THR A 1 183 ? 12.471 -0.162 -23.983 1.00 88.69 183 THR A O 1
ATOM 1432 N N . GLN A 1 184 ? 10.479 0.864 -24.011 1.00 92.88 184 GLN A N 1
ATOM 1433 C CA . GLN A 1 184 ? 10.390 0.929 -25.475 1.00 92.88 184 GLN A CA 1
ATOM 1434 C C . GLN A 1 184 ? 11.488 1.820 -26.081 1.00 92.88 184 GLN A C 1
ATOM 1436 O O . GLN A 1 184 ? 12.095 1.447 -27.088 1.00 92.88 184 GLN A O 1
ATOM 1441 N N . ARG A 1 185 ? 11.781 2.973 -25.463 1.00 95.00 185 ARG A N 1
ATOM 1442 C CA . ARG A 1 185 ? 12.898 3.851 -25.852 1.00 95.00 185 ARG A CA 1
ATOM 1443 C C . ARG A 1 185 ? 14.225 3.093 -25.827 1.00 95.00 185 ARG A C 1
ATOM 1445 O O . ARG A 1 185 ? 14.991 3.186 -26.782 1.00 95.00 185 ARG A O 1
ATOM 1452 N N . ASP A 1 186 ? 14.492 2.335 -24.770 1.00 93.62 186 ASP A N 1
ATOM 1453 C CA . ASP A 1 186 ? 15.786 1.672 -24.585 1.00 93.62 186 ASP A CA 1
ATOM 1454 C C . ASP A 1 186 ? 15.952 0.458 -25.514 1.00 93.62 186 ASP A C 1
ATOM 1456 O O . ASP A 1 186 ? 17.043 0.230 -26.043 1.00 93.62 186 ASP A O 1
ATOM 1460 N N . ALA A 1 187 ? 14.857 -0.238 -25.839 1.00 94.44 187 ALA A N 1
ATOM 1461 C CA . ALA A 1 187 ? 14.827 -1.223 -26.921 1.00 94.44 187 ALA A CA 1
ATOM 1462 C C . ALA A 1 187 ? 15.142 -0.591 -28.295 1.00 94.44 187 ALA A C 1
ATOM 1464 O O . ALA A 1 187 ? 15.961 -1.123 -29.047 1.00 94.44 187 ALA A O 1
ATOM 1465 N N . LEU A 1 188 ? 14.558 0.573 -28.611 1.00 95.81 188 LEU A N 1
ATOM 1466 C CA . LEU A 1 188 ? 14.844 1.303 -29.855 1.00 95.81 188 LEU A CA 1
ATOM 1467 C C . LEU A 1 188 ? 16.295 1.809 -29.918 1.00 95.81 188 LEU A C 1
ATOM 1469 O O . LEU A 1 188 ? 16.929 1.697 -30.965 1.00 95.81 188 LEU A O 1
ATOM 1473 N N . LEU A 1 189 ? 16.851 2.307 -28.809 1.00 95.81 189 LEU A N 1
ATOM 1474 C CA . LEU A 1 189 ? 18.255 2.733 -28.729 1.00 95.81 189 LEU A CA 1
ATOM 1475 C C . LEU A 1 189 ? 19.228 1.569 -28.964 1.00 95.81 189 LEU A C 1
ATOM 1477 O O . LEU A 1 189 ? 20.240 1.745 -29.644 1.00 95.81 189 LEU A O 1
ATOM 1481 N N . ASN A 1 190 ? 18.919 0.372 -28.461 1.00 96.19 190 ASN A N 1
ATOM 1482 C CA . ASN A 1 190 ? 19.703 -0.823 -28.771 1.00 96.19 190 ASN A CA 1
ATOM 1483 C C . ASN A 1 190 ? 19.561 -1.234 -30.245 1.00 96.19 190 ASN A C 1
ATOM 1485 O O . ASN A 1 190 ? 20.574 -1.494 -30.892 1.00 96.19 190 ASN A O 1
ATOM 1489 N N . ARG A 1 191 ? 18.353 -1.175 -30.824 1.00 96.38 191 ARG A N 1
ATOM 1490 C CA . ARG A 1 191 ? 18.154 -1.483 -32.250 1.00 96.38 191 ARG A CA 1
ATOM 1491 C C . ARG A 1 191 ? 18.870 -0.498 -33.187 1.00 96.38 191 ARG A C 1
ATOM 1493 O O . ARG A 1 191 ? 19.340 -0.905 -34.246 1.00 96.38 191 ARG A O 1
ATOM 1500 N N . ILE A 1 192 ? 19.010 0.771 -32.796 1.00 95.62 192 ILE A N 1
ATOM 1501 C CA . ILE A 1 192 ? 19.836 1.754 -33.519 1.00 95.62 192 ILE A CA 1
ATOM 1502 C C . ILE A 1 192 ? 21.312 1.330 -33.502 1.00 95.62 192 ILE A C 1
ATOM 1504 O O . ILE A 1 192 ? 21.923 1.255 -34.565 1.00 95.62 192 ILE A O 1
ATOM 1508 N N . ARG A 1 193 ? 21.864 0.966 -32.335 1.00 96.31 193 ARG A N 1
ATOM 1509 C CA . ARG A 1 193 ? 23.262 0.502 -32.202 1.00 96.31 193 ARG A CA 1
ATOM 1510 C C . ARG A 1 193 ? 23.556 -0.746 -33.040 1.00 96.31 193 ARG A C 1
ATOM 1512 O O . ARG A 1 193 ? 24.634 -0.851 -33.621 1.00 96.31 193 ARG A O 1
ATOM 1519 N N . GLU A 1 194 ? 22.609 -1.681 -33.123 1.00 96.25 194 GLU A N 1
ATOM 1520 C CA . GLU A 1 194 ? 22.706 -2.860 -33.997 1.00 96.25 194 GLU A CA 1
ATOM 1521 C C . GLU A 1 194 ? 22.825 -2.452 -35.474 1.00 96.25 194 GLU A C 1
ATOM 1523 O O . GLU A 1 194 ? 23.746 -2.886 -36.163 1.00 96.25 194 GLU A O 1
ATOM 1528 N N . ILE A 1 195 ? 21.953 -1.554 -35.944 1.00 93.75 195 ILE A N 1
ATOM 1529 C CA . ILE A 1 195 ? 21.959 -1.051 -37.327 1.00 93.75 195 ILE A CA 1
ATOM 1530 C C . ILE A 1 195 ? 23.242 -0.254 -37.629 1.00 93.75 195 ILE A C 1
ATOM 1532 O O . ILE A 1 195 ? 23.809 -0.383 -38.715 1.00 93.75 195 ILE A O 1
ATOM 1536 N N . GLU A 1 196 ? 23.748 0.532 -36.675 1.00 94.94 196 GLU A N 1
ATOM 1537 C CA . GLU A 1 196 ? 25.034 1.230 -36.798 1.00 94.94 196 GLU A CA 1
ATOM 1538 C C . GLU A 1 196 ? 26.213 0.249 -36.916 1.00 94.94 196 GLU A C 1
ATOM 1540 O O . GLU A 1 196 ? 27.109 0.461 -37.740 1.00 94.94 196 GLU A O 1
ATOM 1545 N N . ALA A 1 197 ? 26.200 -0.851 -36.155 1.00 94.19 197 ALA A N 1
ATOM 1546 C CA . ALA A 1 197 ? 27.209 -1.906 -36.233 1.00 94.19 197 ALA A CA 1
ATOM 1547 C C . ALA A 1 197 ? 27.139 -2.688 -37.561 1.00 94.19 197 ALA A C 1
ATOM 1549 O O . ALA A 1 197 ? 28.175 -2.914 -38.194 1.00 94.19 197 ALA A O 1
ATOM 1550 N N . GLU A 1 198 ? 25.938 -3.038 -38.036 1.00 93.94 198 GLU A N 1
ATOM 1551 C CA . GLU A 1 198 ? 25.721 -3.644 -39.359 1.00 93.94 198 GLU A CA 1
ATOM 1552 C C . GLU A 1 198 ? 26.231 -2.721 -40.485 1.00 93.94 198 GLU A C 1
ATOM 1554 O O . GLU A 1 198 ? 26.991 -3.146 -41.364 1.00 93.94 198 GLU A O 1
ATOM 1559 N N . ALA A 1 199 ? 25.896 -1.427 -40.433 1.00 88.19 199 ALA A N 1
ATOM 1560 C CA . ALA A 1 199 ? 26.363 -0.433 -41.396 1.00 88.19 199 ALA A CA 1
ATOM 1561 C C . ALA A 1 199 ? 27.892 -0.248 -41.354 1.00 88.19 199 ALA A C 1
ATOM 1563 O O . ALA A 1 199 ? 28.535 -0.130 -42.404 1.00 88.19 199 ALA A O 1
ATOM 1564 N N . ALA A 1 200 ? 28.501 -0.272 -40.163 1.00 90.25 200 ALA A N 1
ATOM 1565 C CA . ALA A 1 200 ? 29.952 -0.233 -39.997 1.00 90.25 200 ALA A CA 1
ATOM 1566 C C . ALA A 1 200 ? 30.637 -1.477 -40.592 1.00 90.25 200 ALA A C 1
ATOM 1568 O O . ALA A 1 200 ? 31.639 -1.335 -41.296 1.00 90.25 200 ALA A O 1
ATOM 1569 N N . ALA A 1 201 ? 30.071 -2.674 -40.404 1.00 91.00 201 ALA A N 1
ATOM 1570 C CA . ALA A 1 201 ? 30.578 -3.916 -40.991 1.00 91.00 201 ALA A CA 1
ATOM 1571 C C . ALA A 1 201 ? 30.484 -3.941 -42.533 1.00 91.00 201 ALA A C 1
ATOM 1573 O O . ALA A 1 201 ? 31.315 -4.559 -43.204 1.00 91.00 201 ALA A O 1
ATOM 1574 N N . LEU A 1 202 ? 29.509 -3.236 -43.120 1.00 87.56 202 LEU A N 1
ATOM 1575 C CA . LEU A 1 202 ? 29.351 -3.120 -44.575 1.00 87.56 202 LEU A CA 1
ATOM 1576 C C . LEU A 1 202 ? 30.216 -2.016 -45.217 1.00 87.56 202 LEU A C 1
ATOM 1578 O O . LEU A 1 202 ? 30.509 -2.106 -46.415 1.00 87.56 202 LEU A O 1
ATOM 1582 N N . ARG A 1 203 ? 30.689 -1.012 -44.457 1.00 85.50 203 ARG A N 1
ATOM 1583 C CA . ARG A 1 203 ? 31.517 0.100 -44.983 1.00 85.50 203 ARG A CA 1
ATOM 1584 C C . ARG A 1 203 ? 32.742 -0.343 -45.805 1.00 85.50 203 ARG A C 1
ATOM 1586 O O . ARG A 1 203 ? 32.929 0.235 -46.878 1.00 85.50 203 ARG A O 1
ATOM 1593 N N . PRO A 1 204 ? 33.551 -1.350 -45.409 1.00 87.94 204 PRO A N 1
ATOM 1594 C CA . PRO A 1 204 ? 34.694 -1.797 -46.212 1.00 87.94 204 PRO A CA 1
ATOM 1595 C C . PRO A 1 204 ? 34.288 -2.336 -47.592 1.00 87.94 204 PRO A C 1
ATOM 1597 O O . PRO A 1 204 ? 34.932 -2.021 -48.593 1.00 87.94 204 PRO A O 1
ATOM 1600 N N . ARG A 1 205 ? 33.176 -3.084 -47.672 1.00 81.38 205 ARG A N 1
ATOM 1601 C CA . ARG A 1 205 ? 32.630 -3.602 -48.940 1.00 81.38 205 ARG A CA 1
ATOM 1602 C C . ARG A 1 205 ? 32.126 -2.464 -49.830 1.00 81.38 205 ARG A C 1
ATOM 1604 O O . ARG A 1 205 ? 32.431 -2.437 -51.019 1.00 81.38 205 ARG A O 1
ATOM 1611 N N . ALA A 1 206 ? 31.418 -1.492 -49.251 1.00 75.69 206 ALA A N 1
ATOM 1612 C CA . ALA A 1 206 ? 30.966 -0.302 -49.970 1.00 75.69 206 ALA A CA 1
ATOM 1613 C C . ALA A 1 206 ? 32.141 0.547 -50.497 1.00 75.69 206 ALA A C 1
ATOM 1615 O O . ALA A 1 206 ? 32.082 1.038 -51.624 1.00 75.69 206 ALA A O 1
ATOM 1616 N N . HIS A 1 207 ? 33.228 0.677 -49.727 1.00 78.44 207 HIS A N 1
ATOM 1617 C CA . HIS A 1 207 ? 34.435 1.379 -50.170 1.00 78.44 207 HIS A CA 1
ATOM 1618 C C . HIS A 1 207 ? 35.135 0.652 -51.326 1.00 78.44 207 HIS A C 1
ATOM 1620 O O . HIS A 1 207 ? 35.462 1.286 -52.327 1.00 78.44 207 HIS A O 1
ATOM 1626 N N . ALA A 1 208 ? 35.301 -0.673 -51.241 1.00 76.06 208 ALA A N 1
ATOM 1627 C CA . ALA A 1 208 ? 35.872 -1.470 -52.329 1.00 76.06 208 ALA A CA 1
ATOM 1628 C C . ALA A 1 208 ? 35.062 -1.340 -53.636 1.00 76.06 208 ALA A C 1
ATOM 1630 O O . ALA A 1 208 ? 35.643 -1.232 -54.715 1.00 76.06 208 ALA A O 1
ATOM 1631 N N . LEU A 1 209 ? 33.728 -1.275 -53.548 1.00 74.31 209 LEU A N 1
ATOM 1632 C CA . LEU A 1 209 ? 32.856 -1.056 -54.706 1.00 74.31 209 LEU A CA 1
ATOM 1633 C C . LEU A 1 209 ? 32.973 0.362 -55.297 1.00 74.31 209 LEU A C 1
ATOM 1635 O O . LEU A 1 209 ? 32.972 0.488 -56.521 1.00 74.31 209 LEU A O 1
ATOM 1639 N N . ASP A 1 210 ? 33.124 1.419 -54.487 1.00 69.62 210 ASP A N 1
ATOM 1640 C CA . ASP A 1 210 ? 33.379 2.779 -55.009 1.00 69.62 210 ASP A CA 1
ATOM 1641 C C . ASP A 1 210 ? 34.772 2.872 -55.661 1.00 69.62 210 ASP A C 1
ATOM 1643 O O . ASP A 1 210 ? 34.908 3.452 -56.737 1.00 69.62 210 ASP A O 1
ATOM 1647 N N . GLN A 1 211 ? 35.791 2.210 -55.094 1.00 72.62 211 GLN A N 1
ATOM 1648 C CA . GLN A 1 211 ? 37.123 2.113 -55.706 1.00 72.62 211 GLN A CA 1
ATOM 1649 C C . GLN A 1 211 ? 37.088 1.383 -57.055 1.00 72.62 211 GLN A C 1
ATOM 1651 O O . GLN A 1 211 ? 37.626 1.893 -58.039 1.00 72.62 211 GLN A O 1
ATOM 1656 N N . LEU A 1 212 ? 36.408 0.235 -57.154 1.00 69.44 212 LEU A N 1
ATOM 1657 C CA . LEU A 1 212 ? 36.201 -0.455 -58.434 1.00 69.44 212 LEU A CA 1
ATOM 1658 C C . LEU A 1 212 ? 35.401 0.418 -59.416 1.00 69.44 212 LEU A C 1
ATOM 1660 O O . LEU A 1 212 ? 35.762 0.517 -60.587 1.00 69.44 212 LEU A O 1
ATOM 1664 N N . SER A 1 213 ? 34.371 1.129 -58.943 1.00 65.62 213 SER A N 1
ATOM 1665 C CA . SER A 1 213 ? 33.608 2.087 -59.752 1.00 65.62 213 SER A CA 1
ATOM 1666 C C . SER A 1 213 ? 34.461 3.248 -60.277 1.00 65.62 213 SER A C 1
ATOM 1668 O O . SER A 1 213 ? 34.105 3.821 -61.309 1.00 65.62 213 SER A O 1
ATOM 1670 N N . LEU A 1 214 ? 35.537 3.631 -59.586 1.00 64.62 214 LEU A N 1
ATOM 1671 C CA . LEU A 1 214 ? 36.495 4.648 -60.028 1.00 64.62 214 LEU A CA 1
ATOM 1672 C C . LEU A 1 214 ? 37.498 4.076 -61.038 1.00 64.62 214 LEU A C 1
ATOM 1674 O O . LEU A 1 214 ? 37.685 4.677 -62.089 1.00 64.62 214 LEU A O 1
ATOM 1678 N N . HIS A 1 215 ? 38.055 2.886 -60.802 1.00 62.81 215 HIS A N 1
ATOM 1679 C CA . HIS A 1 215 ? 38.970 2.233 -61.752 1.00 62.81 215 HIS A CA 1
ATOM 1680 C C . HIS A 1 215 ? 38.282 1.850 -63.078 1.00 62.81 215 HIS A C 1
ATOM 1682 O O . HIS A 1 215 ? 38.908 1.877 -64.134 1.00 62.81 215 HIS A O 1
ATOM 1688 N N . LEU A 1 216 ? 36.974 1.561 -63.053 1.00 59.94 216 LEU A N 1
ATOM 1689 C CA . LEU A 1 216 ? 36.165 1.351 -64.261 1.00 59.94 216 LEU A CA 1
ATOM 1690 C C . LEU A 1 216 ? 35.915 2.642 -65.067 1.00 59.94 216 LEU A C 1
ATOM 1692 O O . LEU A 1 216 ? 35.542 2.560 -66.237 1.00 59.94 216 LEU A O 1
ATOM 1696 N N . GLN A 1 217 ? 36.133 3.834 -64.497 1.00 57.03 217 GLN A N 1
ATOM 1697 C CA . GLN A 1 217 ? 36.069 5.114 -65.219 1.00 57.03 217 GLN A CA 1
ATOM 1698 C C . GLN A 1 217 ? 37.380 5.386 -65.974 1.00 57.03 217 GLN A C 1
ATOM 1700 O O . GLN A 1 217 ? 38.025 6.409 -65.769 1.00 57.03 217 GLN A O 1
ATOM 1705 N N . TRP A 1 218 ? 37.764 4.474 -66.870 1.00 56.28 218 TRP A N 1
ATOM 1706 C CA . TRP A 1 218 ? 38.937 4.609 -67.738 1.00 56.28 218 TRP A CA 1
ATOM 1707 C C . TRP A 1 218 ? 38.539 5.252 -69.083 1.00 56.28 218 TRP A C 1
ATOM 1709 O O . TRP A 1 218 ? 37.908 4.588 -69.914 1.00 56.28 218 TRP A O 1
ATOM 1719 N N . PRO A 1 219 ? 38.918 6.519 -69.360 1.00 51.62 219 PRO A N 1
ATOM 1720 C CA . PRO A 1 219 ? 38.713 7.141 -70.665 1.00 51.62 219 PRO A CA 1
ATOM 1721 C C . PRO A 1 219 ? 39.699 6.511 -71.661 1.00 51.62 219 PRO A C 1
ATOM 1723 O O . PRO A 1 219 ? 40.875 6.860 -71.687 1.00 51.62 219 PRO A O 1
ATOM 1726 N N . GLY A 1 220 ? 39.229 5.520 -72.424 1.00 57.44 220 GLY A N 1
ATOM 1727 C CA . GLY A 1 220 ? 40.062 4.691 -73.310 1.00 57.44 220 GLY A CA 1
ATOM 1728 C C . GLY A 1 220 ? 40.196 3.218 -72.900 1.00 57.44 220 GLY A C 1
ATOM 1729 O O . GLY A 1 220 ? 40.955 2.490 -73.535 1.00 57.44 220 GLY A O 1
ATOM 1730 N N . GLY A 1 221 ? 39.473 2.759 -71.872 1.00 59.25 221 GLY A N 1
ATOM 1731 C CA . GLY A 1 221 ? 39.531 1.367 -71.418 1.00 59.25 221 GLY A CA 1
ATOM 1732 C C . GLY A 1 221 ? 38.926 0.337 -72.383 1.00 59.25 221 GLY A C 1
ATOM 1733 O O . GLY A 1 221 ? 38.170 0.690 -73.296 1.00 59.25 221 GLY A O 1
ATOM 1734 N N . PRO A 1 222 ? 39.225 -0.963 -72.185 1.00 57.66 222 PRO A N 1
ATOM 1735 C CA . PRO A 1 222 ? 38.727 -2.033 -73.039 1.00 57.66 222 PRO A CA 1
ATOM 1736 C C . PRO A 1 222 ? 37.194 -2.070 -73.025 1.00 57.66 222 PRO A C 1
ATOM 1738 O O . PRO A 1 222 ? 36.562 -2.181 -71.973 1.00 57.66 222 PRO A O 1
ATOM 1741 N N . ARG A 1 223 ? 36.596 -2.022 -74.225 1.00 57.88 223 ARG A N 1
ATOM 1742 C CA . ARG A 1 223 ? 35.138 -1.907 -74.447 1.00 57.88 223 ARG A CA 1
ATOM 1743 C C . ARG A 1 223 ? 34.305 -2.955 -73.692 1.00 57.88 223 ARG A C 1
ATOM 1745 O O . ARG A 1 223 ? 33.158 -2.678 -73.357 1.00 57.88 223 ARG A O 1
ATOM 1752 N N . ALA A 1 224 ? 34.890 -4.111 -73.373 1.00 61.22 224 ALA A N 1
ATOM 1753 C CA . ALA A 1 224 ? 34.279 -5.182 -72.585 1.00 61.22 224 ALA A CA 1
ATOM 1754 C C . ALA A 1 224 ? 33.798 -4.759 -71.179 1.00 61.22 224 ALA A C 1
ATOM 1756 O O . ALA A 1 224 ? 32.885 -5.383 -70.649 1.00 61.22 224 ALA A O 1
ATOM 1757 N N . LEU A 1 225 ? 34.368 -3.706 -70.576 1.00 60.56 225 LEU A N 1
ATOM 1758 C CA . LEU A 1 225 ? 33.993 -3.238 -69.230 1.00 60.56 225 LEU A CA 1
ATOM 1759 C C . LEU A 1 225 ? 32.870 -2.183 -69.223 1.00 60.56 225 LEU A C 1
ATOM 1761 O O . LEU A 1 225 ? 32.299 -1.894 -68.170 1.00 60.56 225 LEU A O 1
ATOM 1765 N N . ALA A 1 226 ? 32.497 -1.642 -70.389 1.00 63.53 226 ALA A N 1
ATOM 1766 C CA . ALA A 1 226 ? 31.428 -0.650 -70.513 1.00 63.53 226 ALA A CA 1
ATOM 1767 C C . ALA A 1 226 ? 30.054 -1.084 -69.933 1.00 63.53 226 ALA A C 1
ATOM 1769 O O . ALA A 1 226 ? 29.397 -0.230 -69.331 1.00 63.53 226 ALA A O 1
ATOM 1770 N N . PRO A 1 227 ? 29.614 -2.363 -70.020 1.00 69.88 227 PRO A N 1
ATOM 1771 C CA . PRO A 1 227 ? 28.325 -2.802 -69.468 1.00 69.88 227 PRO A CA 1
ATOM 1772 C C . PRO A 1 227 ? 28.209 -2.712 -67.938 1.00 69.88 227 PRO A C 1
ATOM 1774 O O . PRO A 1 227 ? 27.098 -2.691 -67.416 1.00 69.88 227 PRO A O 1
ATOM 1777 N N . LEU A 1 228 ? 29.328 -2.649 -67.206 1.00 67.94 228 LEU A N 1
ATOM 1778 C CA . LEU A 1 228 ? 29.338 -2.627 -65.736 1.00 67.94 228 LEU A CA 1
ATOM 1779 C C . LEU A 1 228 ? 29.203 -1.207 -65.156 1.00 67.94 228 LEU A C 1
ATOM 1781 O O . LEU A 1 228 ? 28.766 -1.033 -64.016 1.00 67.94 228 LEU A O 1
ATOM 1785 N N . LEU A 1 229 ? 29.525 -0.175 -65.945 1.00 67.56 229 LEU A N 1
ATOM 1786 C CA . LEU A 1 229 ? 29.473 1.229 -65.521 1.00 67.56 229 LEU A CA 1
ATOM 1787 C C . LEU A 1 229 ? 28.085 1.708 -65.041 1.00 67.56 229 LEU A C 1
ATOM 1789 O O . LEU A 1 229 ? 28.048 2.443 -64.052 1.00 67.56 229 LEU A O 1
ATOM 1793 N N . PRO A 1 230 ? 26.943 1.333 -65.657 1.00 70.75 230 PRO A N 1
ATOM 1794 C CA . PRO A 1 230 ? 25.619 1.705 -65.151 1.00 70.75 230 PRO A CA 1
ATOM 1795 C C . PRO A 1 230 ? 25.332 1.137 -63.755 1.00 70.75 230 PRO A C 1
ATOM 1797 O O . PRO A 1 230 ? 24.837 1.861 -62.892 1.00 70.75 230 PRO A O 1
ATOM 1800 N N . VAL A 1 231 ? 25.703 -0.125 -63.507 1.00 71.94 231 VAL A N 1
ATOM 1801 C CA . VAL A 1 231 ? 25.513 -0.797 -62.210 1.00 71.94 231 VAL A CA 1
ATOM 1802 C C . VAL A 1 231 ? 26.378 -0.135 -61.137 1.00 71.94 231 VAL A C 1
ATOM 1804 O O . VAL A 1 231 ? 25.873 0.242 -60.080 1.00 71.94 231 VAL A O 1
ATOM 1807 N N . ALA A 1 232 ? 27.656 0.109 -61.439 1.00 68.75 232 ALA A N 1
ATOM 1808 C CA . ALA A 1 232 ? 28.579 0.794 -60.536 1.00 68.75 232 ALA A CA 1
ATOM 1809 C C . ALA A 1 232 ? 28.094 2.217 -60.171 1.00 68.75 232 ALA A C 1
ATOM 1811 O O . ALA A 1 232 ? 28.124 2.619 -59.006 1.00 68.75 232 ALA A O 1
ATOM 1812 N N . ARG A 1 233 ? 27.534 2.955 -61.144 1.00 69.12 233 ARG A N 1
ATOM 1813 C CA . ARG A 1 233 ? 26.896 4.266 -60.918 1.00 69.12 233 ARG A CA 1
ATOM 1814 C C . ARG A 1 233 ? 25.629 4.181 -60.061 1.00 69.12 233 ARG A C 1
ATOM 1816 O O . ARG A 1 233 ? 25.392 5.102 -59.283 1.00 69.12 233 ARG A O 1
ATOM 1823 N N . MET A 1 234 ? 24.826 3.121 -60.188 1.00 72.25 234 MET A N 1
ATOM 1824 C CA . MET A 1 234 ? 23.635 2.912 -59.354 1.00 72.25 234 MET A CA 1
ATOM 1825 C C . MET A 1 234 ? 24.025 2.669 -57.891 1.00 72.25 234 MET A C 1
ATOM 1827 O O . MET A 1 234 ? 23.549 3.381 -57.007 1.00 72.25 234 MET A O 1
ATOM 1831 N N . VAL A 1 235 ? 24.967 1.750 -57.642 1.00 70.69 235 VAL A N 1
ATOM 1832 C CA . VAL A 1 235 ? 25.514 1.481 -56.298 1.00 70.69 235 VAL A CA 1
ATOM 1833 C C . VAL A 1 235 ? 26.041 2.771 -55.659 1.00 70.69 235 VAL A C 1
ATOM 1835 O O . VAL A 1 235 ? 25.691 3.081 -54.523 1.00 70.69 235 VAL A O 1
ATOM 1838 N N . ARG A 1 236 ? 26.791 3.583 -56.417 1.00 65.81 236 ARG A N 1
ATOM 1839 C CA . ARG A 1 236 ? 27.344 4.871 -55.963 1.00 65.81 236 ARG A CA 1
ATOM 1840 C C . ARG A 1 236 ? 26.297 5.941 -55.619 1.00 65.81 236 ARG A C 1
ATOM 1842 O O . ARG A 1 236 ? 26.599 6.864 -54.864 1.00 65.81 236 ARG A O 1
ATOM 1849 N N . ARG A 1 237 ? 25.077 5.860 -56.168 1.00 68.69 237 ARG A N 1
ATOM 1850 C CA . ARG A 1 237 ? 23.957 6.721 -55.744 1.00 68.69 237 ARG A CA 1
ATOM 1851 C C . ARG A 1 237 ? 23.390 6.240 -54.413 1.00 68.69 237 ARG A C 1
ATOM 1853 O O . ARG A 1 237 ? 23.264 7.045 -53.497 1.00 68.69 237 ARG A O 1
ATOM 1860 N N . LEU A 1 238 ? 23.125 4.940 -54.289 1.00 66.31 238 LEU A N 1
ATOM 1861 C CA . LEU A 1 238 ? 22.561 4.339 -53.075 1.00 66.31 238 LEU A CA 1
ATOM 1862 C C . LEU A 1 238 ? 23.479 4.536 -51.854 1.00 66.31 238 LEU A C 1
ATOM 1864 O O . LEU A 1 238 ? 23.013 4.963 -50.802 1.00 66.31 238 LEU A O 1
ATOM 1868 N N . THR A 1 239 ? 24.795 4.346 -52.000 1.00 60.78 239 THR A N 1
ATOM 1869 C CA . THR A 1 239 ? 25.761 4.540 -50.898 1.00 60.78 239 THR A CA 1
ATOM 1870 C C . THR A 1 239 ? 25.988 6.002 -50.495 1.00 60.78 239 THR A C 1
ATOM 1872 O O . THR A 1 239 ? 26.561 6.251 -49.436 1.00 60.78 239 THR A O 1
ATOM 1875 N N . ARG A 1 240 ? 25.542 6.980 -51.297 1.00 60.38 240 ARG A N 1
ATOM 1876 C CA . ARG A 1 240 ? 25.601 8.414 -50.954 1.00 60.38 240 ARG A CA 1
ATOM 1877 C C . ARG A 1 240 ? 24.382 8.927 -50.189 1.00 60.38 240 ARG A C 1
ATOM 1879 O O . ARG A 1 240 ? 24.489 9.990 -49.595 1.00 60.38 240 ARG A O 1
ATOM 1886 N N . VAL A 1 241 ? 23.264 8.200 -50.204 1.00 50.44 241 VAL A N 1
ATOM 1887 C CA . VAL A 1 241 ? 22.039 8.551 -49.456 1.00 50.44 241 VAL A CA 1
ATOM 1888 C C . VAL A 1 241 ? 22.101 8.054 -48.000 1.00 50.44 241 VAL A C 1
ATOM 1890 O O . VAL A 1 241 ? 21.346 8.520 -47.158 1.00 50.44 241 VAL A O 1
ATOM 1893 N N . ALA A 1 242 ? 23.036 7.152 -47.683 1.00 45.84 242 ALA A N 1
ATOM 1894 C CA . ALA A 1 242 ? 23.284 6.615 -46.341 1.00 45.84 242 ALA A CA 1
ATOM 1895 C C . ALA A 1 242 ? 24.506 7.276 -45.655 1.00 45.84 242 ALA A C 1
ATOM 1897 O O . ALA A 1 242 ? 25.427 6.586 -45.203 1.00 45.84 242 ALA A O 1
ATOM 1898 N N . ARG A 1 243 ? 24.549 8.614 -45.643 1.00 41.22 243 ARG A N 1
ATOM 1899 C CA . ARG A 1 243 ? 25.591 9.441 -45.009 1.00 41.22 243 ARG A CA 1
ATOM 1900 C C . ARG A 1 243 ? 24.993 10.652 -44.312 1.00 41.22 243 ARG A C 1
ATOM 1902 O O . ARG A 1 243 ? 24.025 11.199 -44.875 1.00 41.22 243 ARG A O 1
#

Sequence (243 aa):
MLKHIIMISYAPNFEDVLISRCFADPGYYAEIGAVNPITDSVNHWAYGQCWRGVNMVPETAIEAWRAIRPADDNRIIGDALPNLAVLHVLRFGSFEPDASAYLAWRPALLIQPHAMPPPAGYV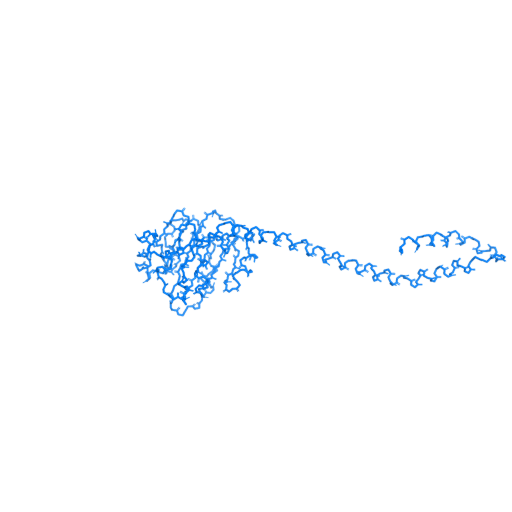HLYFDAISDFYGRADQAAALASCFTVPVSRLDQFSQPDRKALALGAMMIDYAEKLIPITTQRDALLNRIREIEAEAAALRPRAHALDQLSLHLQWPGGPRALAPLLPVARMVRRLTRVAR

Foldseek 3Di:
DDPPPQAAQQAPQSLLLLVCVLDDAAAEKEKALDEACGHNDNCNSNVVRVHEYEYAYDPVCQVRCCVVRVRYNYHYDPDDDPQAMEMETGDDDDDDDPVVLVVVVPPQCGPDPPNPPDRPQKDWQDDDPHYTYIYGPVCRVSSNVSVVDGDDVVSRHDYPDVVVVVVVVVVVVVVVVCVVVVVVVVVVVVVVVVVVVVVVVCVVVLVVLLVVLVVLPDPPDDPVSVVCNVVSVVSVVVVVVVD

pLDDT: mean 72.39, std 18.71, range [26.34, 96.38]

Secondary structure (DSSP, 8-state):
-PPP-PEEP-STT-HHHHHHHH-SS--EEEEES---SSTT-TTHHHHHTT-EEEEEE-GGGHHHHHHH-TTSEEEE--S---S-EEEEEE--S-----HHHHHTTTTTTTS-TT-SSPSTTEEEEEE-SSEEEEEETTTHHHHHHHHSS---GGG-EE---HHHHHHHHHHHHHHHHHHHHHHHHHHHHHHHHHHHHHHHHHHHHHHHHHHHHHHT--TT--GGGGGGHHHHHHHHHHHHH--

Radius of gyration: 33.22 Å; chains: 1; bounding box: 62×47×100 Å